Protein AF-A0A4S2DAG0-F1 (afdb_monomer_lite)

pLDDT: mean 72.45, std 17.81, range [24.42, 96.12]

Foldseek 3Di:
DVVVVVVVVVVVVPPPDDDDDDDDDDDDDCCLQVVLQEAEDLDPDDDADWDWQFKDKDKDFWDDDPNDTDADDVVVSSVVVSVVCVVSVFRYWYNWDWDDDPGMIIIITTTIHGDDPPPDDDDDDDDDDDDDDDDDDDDPDQPWDDFPNKIKTFPDDDPAETEIETQDDDDPVSVVVVCVVVVDDRHKYFYHYPPPPDPHGQWIDGDQWIAGPPVRDIDGDDD

Sequence (223 aa):
MKKLVYALLIFILSSCTTLTPVSYVKTLDYRPLIENGLFVTESNSVSFEYTSIGSLFAQETDGWINGQFVTPRIKNMYNNILLEAQRLGANGLINMSVKRLDHSIVIQGMFIKRVKYGDVKIIEEQSVPIANDSLTGIKDDIRVGKINGTEYSVFRETEYEICLSTSRKLTVSEMKGIKKELVVSKKVLQFYILGIDNDNPYASLYETQLIEHGKGKITEFNE

Secondary structure (DSSP, 8-state):
-HHHHHHHHHHHTT----PPP---------HHHHTTT-EE-S-S--SS-EEEEEEEEEEEE-EEETTEEE---HHHHHHHHHHHHHHTT--EEEEEEEEEETTEEEEEEEEEEE--TT---------------S--------EEEEETTEEEEEEEE-SSEEEEEESSPPPHHHHHHHHHHTT-SSPEEEEEETT---SS-SEEEETTEEEETTTTEEEE---

Organism: NCBI:txid1796613

Radius of gyration: 30.59 Å; chains: 1; bounding box: 99×55×73 Å

Structure (mmCIF, N/CA/C/O backbone):
data_AF-A0A4S2DAG0-F1
#
_entry.id   AF-A0A4S2DAG0-F1
#
loop_
_atom_site.group_PDB
_atom_site.id
_atom_site.type_symbol
_atom_site.label_atom_id
_atom_site.label_alt_id
_atom_site.label_comp_id
_atom_site.label_asym_id
_atom_site.label_entity_id
_atom_site.label_seq_id
_atom_site.pdbx_PDB_ins_code
_atom_site.Cartn_x
_atom_site.Cartn_y
_atom_site.Cartn_z
_atom_site.occupancy
_atom_site.B_iso_or_equiv
_atom_site.auth_seq_id
_atom_site.auth_comp_id
_atom_site.auth_asym_id
_atom_site.auth_atom_id
_atom_site.pdbx_PDB_model_num
ATOM 1 N N . MET A 1 1 ? 62.523 9.676 -35.324 1.00 56.91 1 MET A N 1
ATOM 2 C CA . MET A 1 1 ? 61.079 9.391 -35.506 1.00 56.91 1 MET A CA 1
ATOM 3 C C . MET A 1 1 ? 60.472 8.543 -34.384 1.00 56.91 1 MET A C 1
ATOM 5 O O . MET A 1 1 ? 59.421 8.916 -33.896 1.00 56.91 1 MET A O 1
ATOM 9 N N . LYS A 1 2 ? 61.129 7.476 -33.890 1.00 60.53 2 LYS A N 1
ATOM 10 C CA . LYS A 1 2 ? 60.588 6.618 -32.806 1.00 60.53 2 LYS A CA 1
ATOM 11 C C . LYS A 1 2 ? 60.226 7.375 -31.509 1.00 60.53 2 LYS A C 1
ATOM 13 O O . LYS A 1 2 ? 59.176 7.133 -30.939 1.00 60.53 2 LYS A O 1
ATOM 18 N N . LYS A 1 3 ? 61.042 8.353 -31.089 1.00 66.50 3 LYS A N 1
ATOM 19 C CA . LYS A 1 3 ? 60.787 9.185 -29.889 1.00 66.50 3 LYS A CA 1
ATOM 20 C C . LYS A 1 3 ? 59.546 10.092 -30.007 1.00 66.50 3 LYS A C 1
ATOM 22 O O . LYS A 1 3 ? 58.896 10.354 -29.006 1.00 66.50 3 LYS A O 1
ATOM 27 N N . LEU A 1 4 ? 59.203 10.518 -31.225 1.00 75.50 4 LEU A N 1
ATOM 28 C CA . LEU A 1 4 ? 58.009 11.327 -31.509 1.00 75.50 4 LEU A CA 1
ATOM 29 C C . LEU A 1 4 ? 56.729 10.480 -31.450 1.00 75.50 4 LEU A C 1
ATOM 31 O O . LEU A 1 4 ? 55.711 10.946 -30.955 1.00 75.50 4 LEU A O 1
ATOM 35 N N . VAL A 1 5 ? 56.811 9.212 -31.869 1.00 78.00 5 VAL A N 1
ATOM 36 C CA . VAL A 1 5 ? 55.706 8.247 -31.748 1.00 78.00 5 VAL A CA 1
ATOM 37 C C . VAL A 1 5 ? 55.393 7.951 -30.278 1.00 78.00 5 VAL A C 1
ATOM 39 O O . VAL A 1 5 ? 54.227 7.945 -29.902 1.00 78.00 5 VAL A O 1
ATOM 42 N N . TYR A 1 6 ? 56.412 7.786 -29.425 1.00 79.12 6 TYR A N 1
ATOM 43 C CA . TYR A 1 6 ? 56.197 7.583 -27.985 1.00 79.12 6 TYR A CA 1
ATOM 44 C C . TYR A 1 6 ? 55.589 8.811 -27.291 1.00 79.12 6 TYR A C 1
ATOM 46 O O . TYR A 1 6 ? 54.714 8.655 -26.446 1.00 79.12 6 TYR A O 1
ATOM 54 N N . ALA A 1 7 ? 55.996 10.025 -27.676 1.00 81.19 7 ALA A N 1
ATOM 55 C CA . ALA A 1 7 ? 55.411 11.256 -27.142 1.00 81.19 7 ALA A CA 1
ATOM 56 C C . ALA A 1 7 ? 53.935 11.425 -27.548 1.00 81.19 7 ALA A C 1
ATOM 58 O O . ALA A 1 7 ? 53.110 11.814 -26.724 1.00 81.19 7 ALA A O 1
ATOM 59 N N . LEU A 1 8 ? 53.591 11.070 -28.791 1.00 78.88 8 LEU A N 1
ATOM 60 C CA . LEU A 1 8 ? 52.211 11.079 -29.274 1.00 78.88 8 LEU A CA 1
ATOM 61 C C . LEU A 1 8 ? 51.348 10.035 -28.545 1.00 78.88 8 LEU A C 1
ATOM 63 O O . LEU A 1 8 ? 50.220 10.335 -28.180 1.00 78.88 8 LEU A O 1
ATOM 67 N N . LEU A 1 9 ? 51.888 8.843 -28.264 1.00 76.31 9 LEU A N 1
ATOM 68 C CA . LEU A 1 9 ? 51.170 7.777 -27.553 1.00 76.31 9 LEU A CA 1
ATOM 69 C C . LEU A 1 9 ? 50.792 8.175 -26.113 1.00 76.31 9 LEU A C 1
ATOM 71 O O . LEU A 1 9 ? 49.706 7.844 -25.645 1.00 76.31 9 LEU A O 1
ATOM 75 N N . ILE A 1 10 ? 51.666 8.918 -25.425 1.00 77.88 10 ILE A N 1
ATOM 76 C CA . ILE A 1 10 ? 51.428 9.413 -24.058 1.00 77.88 10 ILE A CA 1
ATOM 77 C C . ILE A 1 10 ? 50.351 10.510 -24.045 1.00 77.88 10 ILE A C 1
ATOM 79 O O . ILE A 1 10 ? 49.562 10.581 -23.107 1.00 77.88 10 ILE A O 1
ATOM 83 N N . PHE A 1 11 ? 50.267 11.324 -25.101 1.00 70.62 11 PHE A N 1
ATOM 84 C CA . PHE A 1 11 ? 49.268 12.393 -25.223 1.00 70.62 11 PHE A CA 1
ATOM 85 C C . PHE A 1 11 ? 47.840 11.884 -25.474 1.00 70.62 11 PHE A C 1
ATOM 87 O O . PHE A 1 11 ? 46.882 12.583 -25.166 1.00 70.62 11 PHE A O 1
ATOM 94 N N . ILE A 1 12 ? 47.679 10.675 -26.023 1.00 71.94 12 ILE A N 1
ATOM 95 C CA . ILE A 1 12 ? 46.354 10.076 -26.267 1.00 71.94 12 ILE A CA 1
ATOM 96 C C . ILE A 1 12 ? 45.806 9.420 -24.982 1.00 71.94 12 ILE A C 1
ATOM 98 O O . ILE A 1 12 ? 44.599 9.269 -24.827 1.00 71.94 12 ILE A O 1
ATOM 102 N N . LEU A 1 13 ? 46.677 9.081 -24.023 1.00 70.88 13 LEU A N 1
ATOM 103 C CA . LEU A 1 13 ? 46.302 8.459 -22.745 1.00 70.88 13 LEU A CA 1
ATOM 104 C C . LEU A 1 13 ? 45.864 9.470 -21.667 1.00 70.88 13 LEU A C 1
ATOM 106 O O . LEU A 1 13 ? 45.411 9.059 -20.601 1.00 70.88 13 LEU A O 1
ATOM 110 N N . SER A 1 14 ? 45.987 10.778 -21.911 1.00 69.50 14 SER A N 1
ATOM 111 C CA . SER A 1 14 ? 45.700 11.831 -20.925 1.00 69.50 14 SER A CA 1
ATOM 112 C C . SER A 1 14 ? 44.292 12.438 -21.014 1.00 69.50 14 SER A C 1
ATOM 114 O O . SER A 1 14 ? 44.016 13.413 -20.311 1.00 69.50 14 SER A O 1
ATOM 116 N N . SER A 1 15 ? 43.362 11.874 -21.799 1.00 62.22 15 SER A N 1
ATOM 117 C CA . SER A 1 15 ? 41.965 12.341 -21.795 1.00 62.22 15 SER A CA 1
ATOM 118 C C . SER A 1 15 ? 41.205 11.811 -20.571 1.00 62.22 15 SER A C 1
ATOM 120 O O . SER A 1 15 ? 40.388 10.895 -20.657 1.00 62.22 15 SER A O 1
ATOM 122 N N . CYS A 1 16 ? 41.480 12.384 -19.403 1.00 72.75 16 CYS A N 1
ATOM 123 C CA . CYS A 1 16 ? 40.670 12.161 -18.214 1.00 72.75 16 CYS A CA 1
ATOM 124 C C . CYS A 1 16 ? 39.456 13.096 -18.288 1.00 72.75 16 CYS A C 1
ATOM 126 O O . CYS A 1 16 ? 39.561 14.288 -18.002 1.00 72.75 16 CYS A O 1
ATOM 128 N N . THR A 1 17 ? 38.306 12.591 -18.737 1.00 74.19 17 THR A N 1
ATOM 129 C CA . THR A 1 17 ? 37.047 13.338 -18.644 1.00 74.19 17 THR A CA 1
ATOM 130 C C . THR A 1 17 ? 36.647 13.420 -17.176 1.00 74.19 17 THR A C 1
ATOM 132 O O . THR A 1 17 ? 36.367 12.397 -16.551 1.00 74.19 17 THR A O 1
ATOM 135 N N . THR A 1 18 ? 36.617 14.622 -16.608 1.00 73.88 18 THR A N 1
ATOM 136 C CA . THR A 1 18 ? 36.095 14.836 -15.260 1.00 73.88 18 THR A CA 1
ATOM 137 C C . THR A 1 18 ? 34.574 14.702 -15.281 1.00 73.88 18 THR A C 1
ATOM 139 O O . THR A 1 18 ? 33.871 15.493 -15.907 1.00 73.88 18 THR A O 1
ATOM 142 N N . LEU A 1 19 ? 34.054 13.673 -14.609 1.00 77.75 19 LEU A N 1
ATOM 143 C CA . LEU A 1 19 ? 32.620 13.529 -14.365 1.00 77.75 19 LEU A CA 1
ATOM 144 C C . LEU A 1 19 ? 32.159 14.689 -13.481 1.00 77.75 19 LEU A C 1
ATOM 146 O O . LEU A 1 19 ? 32.633 14.850 -12.356 1.00 77.75 19 LEU A O 1
ATOM 150 N N . THR A 1 20 ? 31.242 15.508 -13.987 1.00 80.88 20 THR A N 1
ATOM 151 C CA . THR A 1 20 ? 30.586 16.535 -13.181 1.00 80.88 20 THR A CA 1
ATOM 152 C C . THR A 1 20 ? 29.459 15.895 -12.366 1.00 80.88 20 THR A C 1
ATOM 154 O O . THR A 1 20 ? 28.727 15.051 -12.889 1.00 80.88 20 THR A O 1
ATOM 157 N N . PRO A 1 21 ? 29.301 16.246 -11.077 1.00 80.12 21 PRO A N 1
ATOM 158 C CA . PRO A 1 21 ? 28.210 15.715 -10.273 1.00 80.12 21 PRO A CA 1
ATOM 159 C C . PRO A 1 21 ? 26.870 16.210 -10.829 1.00 80.12 21 PRO A C 1
ATOM 161 O O . PRO A 1 21 ? 26.626 17.413 -10.923 1.00 80.12 21 PRO A O 1
ATOM 164 N N . VAL A 1 22 ? 25.997 15.272 -11.194 1.00 78.69 22 VAL A N 1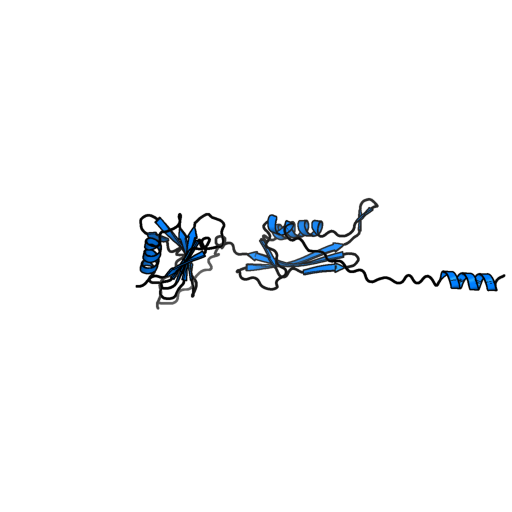
ATOM 165 C CA . VAL A 1 22 ? 24.632 15.547 -11.657 1.00 78.69 22 VAL A CA 1
ATOM 166 C C . VAL A 1 22 ? 23.659 15.197 -10.535 1.00 78.69 22 VAL A C 1
ATOM 168 O O . VAL A 1 22 ? 23.709 14.096 -9.991 1.00 78.69 22 VAL A O 1
ATOM 171 N N . SER A 1 23 ? 22.759 16.124 -10.206 1.00 78.50 23 SER A N 1
ATOM 172 C CA . SER A 1 23 ? 21.654 15.897 -9.270 1.00 78.50 23 SER A CA 1
ATOM 173 C C . SER A 1 23 ? 20.335 15.813 -10.033 1.00 78.50 23 SER A C 1
ATOM 175 O O . SER A 1 23 ? 20.098 16.589 -10.960 1.00 78.50 23 SER A O 1
ATOM 177 N N . TYR A 1 24 ? 19.473 14.875 -9.651 1.00 75.94 24 TYR A N 1
ATOM 178 C CA . TYR A 1 24 ? 18.119 14.764 -10.181 1.00 75.94 24 TYR A CA 1
ATOM 179 C C . TYR A 1 24 ? 17.142 14.402 -9.064 1.00 75.94 24 TYR A C 1
ATOM 181 O O . TYR A 1 24 ? 17.480 13.675 -8.133 1.00 75.94 24 TYR A O 1
ATOM 189 N N . VAL A 1 25 ? 15.907 14.881 -9.193 1.00 65.75 25 VAL A N 1
ATOM 190 C CA . VAL A 1 25 ? 14.796 14.546 -8.297 1.00 65.75 25 VAL A CA 1
ATOM 191 C C . VAL A 1 25 ? 13.763 13.767 -9.097 1.00 65.75 25 VAL A C 1
ATOM 193 O O . VAL A 1 25 ? 13.401 14.159 -10.207 1.00 65.75 25 VAL A O 1
ATOM 196 N N . LYS A 1 26 ? 13.302 12.644 -8.549 1.00 70.56 26 LYS A N 1
ATOM 197 C CA . LYS A 1 26 ? 12.205 11.849 -9.104 1.00 70.56 26 LYS A CA 1
ATOM 198 C C . LYS A 1 26 ? 11.279 11.428 -7.976 1.00 70.56 26 LYS A C 1
ATOM 200 O O . LYS A 1 26 ? 11.746 11.033 -6.914 1.00 70.56 26 LYS A O 1
ATOM 205 N N . THR A 1 27 ? 9.983 11.482 -8.242 1.00 76.69 27 THR A N 1
ATOM 206 C CA . THR A 1 27 ? 8.948 10.962 -7.347 1.00 76.69 27 THR A CA 1
ATOM 207 C C . THR A 1 27 ? 8.549 9.568 -7.804 1.00 76.69 27 THR A C 1
ATOM 209 O O . THR A 1 27 ? 8.497 9.295 -9.006 1.00 76.69 27 THR A O 1
ATOM 212 N N . LEU A 1 28 ? 8.270 8.690 -6.847 1.00 78.69 28 LEU A N 1
ATOM 213 C CA . LEU A 1 28 ? 7.731 7.368 -7.115 1.00 78.69 28 LEU A CA 1
ATOM 214 C C . LEU A 1 28 ? 6.200 7.413 -7.041 1.00 78.69 28 LEU A C 1
ATOM 216 O O . LEU A 1 28 ? 5.638 7.889 -6.060 1.00 78.69 28 LEU A O 1
ATOM 220 N N . ASP A 1 29 ? 5.535 6.968 -8.105 1.00 82.25 29 ASP A N 1
ATOM 221 C CA . ASP A 1 29 ? 4.078 7.040 -8.234 1.00 82.25 29 ASP A CA 1
ATOM 222 C C . ASP A 1 29 ? 3.430 5.697 -7.883 1.00 82.25 29 ASP A C 1
ATOM 224 O O . ASP A 1 29 ? 3.561 4.730 -8.630 1.00 82.25 29 ASP A O 1
ATOM 228 N N . TYR A 1 30 ? 2.710 5.648 -6.761 1.00 83.25 30 TYR A N 1
ATOM 229 C CA . TYR A 1 30 ? 2.042 4.436 -6.271 1.00 83.25 30 TYR A CA 1
ATOM 230 C C . TYR A 1 30 ? 0.630 4.228 -6.803 1.00 83.25 30 TYR A C 1
ATOM 232 O O . TYR A 1 30 ? 0.056 3.160 -6.579 1.00 83.25 30 TYR A O 1
ATOM 240 N N . ARG A 1 31 ? 0.068 5.198 -7.534 1.00 83.62 31 ARG A N 1
ATOM 241 C CA . ARG A 1 31 ? -1.295 5.096 -8.075 1.00 83.62 31 ARG A CA 1
ATOM 242 C C . ARG A 1 31 ? -1.549 3.806 -8.856 1.00 83.62 31 ARG A C 1
ATOM 244 O O . ARG A 1 31 ? -2.574 3.193 -8.583 1.00 83.62 31 ARG A O 1
ATOM 251 N N . PRO A 1 32 ? -0.631 3.295 -9.707 1.00 82.81 32 PRO A N 1
ATOM 252 C CA . PRO A 1 32 ? -0.874 2.047 -10.430 1.00 82.81 32 PRO A CA 1
ATOM 253 C C . PRO A 1 32 ? -1.133 0.842 -9.520 1.00 82.81 32 PRO A C 1
ATOM 255 O O . PRO A 1 32 ? -1.829 -0.081 -9.923 1.00 82.81 32 PRO A O 1
ATOM 258 N N . LEU A 1 33 ? -0.587 0.833 -8.302 1.00 81.12 33 LEU A N 1
ATOM 259 C CA . LEU A 1 33 ? -0.847 -0.221 -7.324 1.00 81.12 33 LEU A CA 1
ATOM 260 C C . LEU A 1 33 ? -2.154 0.045 -6.558 1.00 81.12 33 LEU A C 1
ATOM 262 O O . LEU A 1 33 ? -2.988 -0.849 -6.422 1.00 81.12 33 LEU A O 1
ATOM 266 N N . ILE A 1 34 ? -2.349 1.289 -6.111 1.00 79.75 34 ILE A N 1
ATOM 267 C CA . ILE A 1 34 ? -3.492 1.710 -5.286 1.00 79.75 34 ILE A CA 1
ATOM 268 C C . ILE A 1 34 ? -4.813 1.628 -6.051 1.00 79.75 34 ILE A C 1
ATOM 270 O O . ILE A 1 34 ? -5.789 1.089 -5.532 1.00 79.75 34 ILE A O 1
ATOM 274 N N . GLU A 1 35 ? -4.842 2.098 -7.297 1.00 80.50 35 GLU A N 1
ATOM 275 C CA . GLU A 1 35 ? -6.022 2.048 -8.170 1.00 80.50 35 GLU A CA 1
ATOM 276 C C . GLU A 1 35 ? -6.437 0.603 -8.495 1.00 80.50 35 GLU A C 1
ATOM 278 O O . GLU A 1 35 ? -7.600 0.349 -8.793 1.00 80.50 35 GLU A O 1
ATOM 283 N N . ASN A 1 36 ? -5.518 -0.362 -8.355 1.00 78.12 36 ASN A N 1
ATOM 284 C CA . ASN A 1 36 ? -5.790 -1.798 -8.472 1.00 78.12 36 ASN A CA 1
ATOM 285 C C . ASN A 1 36 ? -6.124 -2.465 -7.119 1.00 78.12 36 ASN A C 1
ATOM 287 O O . ASN A 1 36 ? -6.087 -3.688 -6.993 1.00 78.12 36 ASN A O 1
ATOM 291 N N . GLY A 1 37 ? -6.463 -1.678 -6.094 1.00 77.19 37 GLY A N 1
ATOM 292 C CA . GLY A 1 37 ? -6.950 -2.167 -4.801 1.00 77.19 37 GLY A CA 1
ATOM 293 C C . GLY A 1 37 ? -5.862 -2.593 -3.809 1.00 77.19 37 GLY A C 1
ATOM 294 O O . GLY A 1 37 ? -6.190 -3.087 -2.723 1.00 77.19 37 GLY A O 1
ATOM 295 N N . LEU A 1 38 ? -4.582 -2.389 -4.136 1.00 83.88 38 LEU A N 1
ATOM 296 C CA . LEU A 1 38 ? -3.463 -2.681 -3.243 1.00 83.88 38 LEU A CA 1
ATOM 297 C C . LEU A 1 38 ? -3.123 -1.443 -2.409 1.00 83.88 38 LEU A C 1
ATOM 299 O O . LEU A 1 38 ? -2.670 -0.433 -2.934 1.00 83.88 38 LEU A O 1
ATOM 303 N N . PHE A 1 39 ? -3.291 -1.511 -1.092 1.00 91.69 39 PHE A N 1
ATOM 304 C CA . PHE A 1 39 ? -2.745 -0.466 -0.224 1.00 91.69 39 PHE A CA 1
ATOM 305 C C . PHE A 1 39 ? -1.223 -0.514 -0.224 1.00 91.69 39 PHE A C 1
ATOM 307 O O . PHE A 1 39 ? -0.657 -1.596 -0.129 1.00 91.69 39 PHE A O 1
ATOM 314 N N . VAL A 1 40 ? -0.561 0.637 -0.298 1.00 92.50 40 VAL A N 1
ATOM 315 C CA . VAL A 1 40 ? 0.902 0.704 -0.368 1.00 92.50 40 VAL A CA 1
ATOM 316 C C . VAL A 1 40 ? 1.425 1.752 0.601 1.00 92.50 40 VAL A C 1
ATOM 318 O O . VAL A 1 40 ? 0.907 2.866 0.645 1.00 92.50 40 VAL A O 1
ATOM 321 N N . THR A 1 41 ? 2.470 1.408 1.352 1.00 90.94 41 THR A N 1
ATOM 322 C CA . THR A 1 41 ? 3.235 2.374 2.147 1.00 90.94 41 THR A CA 1
ATOM 323 C C . THR A 1 41 ? 4.700 1.964 2.288 1.00 90.94 41 THR A C 1
ATOM 325 O O . THR A 1 41 ? 5.030 0.780 2.381 1.00 90.94 41 THR A O 1
ATOM 328 N N . GLU A 1 42 ? 5.581 2.961 2.342 1.00 91.31 42 GLU A N 1
ATOM 329 C CA . GLU A 1 42 ? 6.994 2.800 2.714 1.00 91.31 42 GLU A CA 1
ATOM 330 C C . GLU A 1 42 ? 7.182 2.717 4.237 1.00 91.31 42 GLU A C 1
ATOM 332 O O . GLU A 1 42 ? 8.246 2.341 4.721 1.00 91.31 42 GLU A O 1
ATOM 337 N N . SER A 1 43 ? 6.155 3.063 5.018 1.00 90.19 43 SER A N 1
ATOM 338 C CA . SER A 1 43 ? 6.227 3.044 6.476 1.00 90.19 43 SER A CA 1
ATOM 339 C C . SER A 1 43 ? 6.386 1.625 7.023 1.00 90.19 43 SER A C 1
ATOM 341 O O . SER A 1 43 ? 5.730 0.681 6.575 1.00 90.19 43 SER A O 1
ATOM 343 N N . ASN A 1 44 ? 7.209 1.502 8.065 1.00 84.25 44 ASN A N 1
ATOM 344 C CA . ASN A 1 44 ? 7.407 0.254 8.809 1.00 84.25 44 ASN A CA 1
ATOM 345 C C . ASN A 1 44 ? 6.195 -0.139 9.666 1.00 84.25 44 ASN A C 1
ATOM 347 O O . ASN A 1 44 ? 6.107 -1.280 10.111 1.00 84.25 44 ASN A O 1
ATOM 351 N N . SER A 1 45 ? 5.284 0.799 9.922 1.00 83.19 45 SER A N 1
ATOM 352 C CA . SER A 1 45 ? 4.085 0.593 10.725 1.00 83.19 45 SER A CA 1
ATOM 353 C C . SER A 1 45 ? 2.853 1.171 10.036 1.00 83.19 45 SER A C 1
ATOM 355 O O . SER A 1 45 ? 2.930 2.120 9.252 1.00 83.19 45 SER A O 1
ATOM 357 N N . VAL A 1 46 ? 1.709 0.568 10.339 1.00 83.38 46 VAL A N 1
ATOM 358 C CA . VAL A 1 46 ? 0.375 0.982 9.900 1.00 83.38 46 VAL A CA 1
ATOM 359 C C . VAL A 1 46 ? -0.576 0.896 11.089 1.00 83.38 46 VAL A C 1
ATOM 361 O O . VAL A 1 46 ? -0.337 0.125 12.013 1.00 83.38 46 VAL A O 1
ATOM 364 N N . SER A 1 47 ? -1.632 1.706 11.083 1.00 83.44 47 SER A N 1
ATOM 365 C CA . SER A 1 47 ? -2.559 1.852 12.215 1.00 83.44 47 SER A CA 1
ATOM 366 C C . SER A 1 47 ? -3.733 0.867 12.215 1.00 83.44 47 SER A C 1
ATOM 368 O O . SER A 1 47 ? -4.573 0.932 13.106 1.00 83.44 47 SER A O 1
ATOM 370 N N . PHE A 1 48 ? -3.828 -0.015 11.219 1.00 81.38 48 PHE A N 1
ATOM 371 C CA . PHE A 1 48 ? -4.909 -0.993 11.087 1.00 81.38 48 PHE A CA 1
ATOM 372 C C . PHE A 1 48 ? -4.408 -2.420 11.315 1.00 81.38 48 PHE A C 1
ATOM 374 O O . PHE A 1 48 ? -3.241 -2.722 11.065 1.00 81.38 48 PHE A O 1
ATOM 381 N N . GLU A 1 49 ? -5.321 -3.304 11.714 1.00 81.69 49 GLU A N 1
ATOM 382 C CA . GLU A 1 49 ? -5.058 -4.737 11.855 1.00 81.69 49 GLU A CA 1
ATOM 383 C C . GLU A 1 49 ? -4.807 -5.409 10.500 1.00 81.69 49 GLU A C 1
ATOM 385 O O . GLU A 1 49 ? -5.466 -5.128 9.488 1.00 81.69 49 GLU A O 1
ATOM 390 N N . TYR A 1 50 ? -3.854 -6.338 10.479 1.00 87.75 50 TYR A N 1
ATOM 391 C CA . TYR A 1 50 ? -3.522 -7.108 9.291 1.00 87.75 50 TYR A CA 1
ATOM 392 C C . TYR A 1 50 ? -2.927 -8.470 9.642 1.00 87.75 50 TYR A C 1
ATOM 394 O O . TYR A 1 50 ? -2.267 -8.649 10.661 1.00 87.75 50 TYR A O 1
ATOM 402 N N . THR A 1 51 ? -3.095 -9.426 8.734 1.00 88.56 51 THR A N 1
ATOM 403 C CA . THR A 1 51 ? -2.343 -10.682 8.742 1.00 88.56 51 THR A CA 1
ATOM 404 C C . THR A 1 51 ? -1.163 -10.556 7.787 1.00 88.56 51 THR A C 1
ATOM 406 O O . THR A 1 51 ? -1.334 -10.154 6.630 1.00 88.56 51 THR A O 1
ATOM 409 N N . SER A 1 52 ? 0.042 -10.883 8.250 1.00 91.44 52 SER A N 1
ATOM 410 C CA . SER A 1 52 ? 1.213 -10.987 7.380 1.00 91.44 52 SER A CA 1
ATOM 411 C C . SER A 1 52 ? 1.060 -12.191 6.451 1.00 91.44 52 SER A C 1
ATOM 413 O O . SER A 1 52 ? 0.730 -13.292 6.881 1.00 91.44 52 SER A O 1
ATOM 415 N N . ILE A 1 53 ? 1.272 -11.975 5.154 1.00 91.81 53 ILE A N 1
ATOM 416 C CA . ILE A 1 53 ? 1.207 -13.043 4.148 1.00 91.81 53 ILE A CA 1
ATOM 417 C C . ILE A 1 53 ? 2.616 -13.522 3.812 1.00 91.81 53 ILE A C 1
ATOM 419 O O . ILE A 1 53 ? 2.875 -14.720 3.753 1.00 91.81 53 ILE A O 1
ATOM 423 N N . GLY A 1 54 ? 3.535 -12.587 3.579 1.00 87.00 54 GLY A N 1
ATOM 424 C CA . GLY A 1 54 ? 4.908 -12.920 3.226 1.00 87.00 54 GLY A CA 1
ATOM 425 C C . GLY A 1 54 ? 5.707 -11.711 2.768 1.00 87.00 54 GLY A C 1
ATOM 426 O O . GLY A 1 54 ? 5.158 -10.652 2.464 1.00 87.00 54 GLY A O 1
ATOM 427 N N . SER A 1 55 ? 7.025 -11.870 2.720 1.00 92.94 55 SER A N 1
ATOM 428 C CA . SER A 1 55 ? 7.924 -10.839 2.211 1.00 92.94 55 SER A CA 1
ATOM 429 C C . SER A 1 55 ? 7.884 -10.787 0.685 1.00 92.94 55 SER A C 1
ATOM 431 O O . SER A 1 55 ? 8.003 -11.809 0.012 1.00 92.94 55 SER A O 1
ATOM 433 N N . LEU A 1 56 ? 7.760 -9.580 0.141 1.00 94.25 56 LEU A N 1
ATOM 434 C CA . LEU A 1 56 ? 7.950 -9.305 -1.274 1.00 94.25 56 LEU A CA 1
ATOM 435 C C . LEU A 1 56 ? 9.443 -9.110 -1.552 1.00 94.25 56 LEU A C 1
ATOM 437 O O . LEU A 1 56 ? 10.100 -8.275 -0.928 1.00 94.25 56 LEU A O 1
ATOM 441 N N . PHE A 1 57 ? 9.938 -9.818 -2.561 1.00 91.31 57 PHE A N 1
ATOM 442 C CA . PHE A 1 57 ? 11.189 -9.512 -3.238 1.00 91.31 57 PHE A CA 1
ATOM 443 C C . PHE A 1 57 ? 10.928 -9.502 -4.743 1.00 91.31 57 PHE A C 1
ATOM 445 O O . PHE A 1 57 ? 10.682 -10.546 -5.342 1.00 91.31 57 PHE A O 1
ATOM 452 N N . ALA A 1 58 ? 10.958 -8.321 -5.352 1.00 89.00 58 ALA A N 1
ATOM 453 C CA . ALA A 1 58 ? 10.841 -8.155 -6.792 1.00 89.00 58 ALA A CA 1
ATOM 454 C C . ALA A 1 58 ? 12.120 -7.527 -7.334 1.00 89.00 58 ALA A C 1
ATOM 456 O O . ALA A 1 58 ? 12.618 -6.539 -6.793 1.00 89.00 58 ALA A O 1
ATOM 457 N N . GLN A 1 59 ? 12.625 -8.079 -8.430 1.00 90.81 59 GLN A N 1
ATOM 458 C CA . GLN A 1 59 ? 13.787 -7.560 -9.131 1.00 90.81 59 GLN A CA 1
ATOM 459 C C . GLN A 1 59 ? 13.501 -7.525 -10.627 1.00 90.81 59 GLN A C 1
ATOM 461 O O . GLN A 1 59 ? 12.998 -8.492 -11.195 1.00 90.81 59 GLN A O 1
ATOM 466 N N . GLU A 1 60 ? 13.847 -6.413 -11.261 1.00 81.94 60 GLU A N 1
ATOM 467 C CA . GLU A 1 60 ? 13.895 -6.296 -12.713 1.00 81.94 60 GLU A CA 1
ATOM 468 C C . GLU A 1 60 ? 15.302 -5.892 -13.124 1.00 81.94 60 GLU A C 1
ATOM 470 O O . GLU A 1 60 ? 15.849 -4.916 -12.606 1.00 81.94 60 GLU A O 1
ATOM 475 N N . THR A 1 61 ? 15.889 -6.657 -14.036 1.00 86.44 61 THR A N 1
ATOM 476 C CA . THR A 1 61 ? 17.209 -6.399 -14.608 1.00 86.44 61 THR A CA 1
ATOM 477 C C . THR A 1 61 ? 17.064 -5.884 -16.033 1.00 86.44 61 THR A C 1
ATOM 479 O O . THR A 1 61 ? 16.028 -6.081 -16.673 1.00 86.44 61 THR A O 1
ATOM 482 N N . ASP A 1 62 ? 18.096 -5.222 -16.541 1.00 85.56 62 ASP A N 1
ATOM 483 C CA . ASP A 1 62 ? 18.202 -4.994 -17.979 1.00 85.56 62 ASP A CA 1
ATOM 484 C C . ASP A 1 62 ? 18.485 -6.297 -18.748 1.00 85.56 62 ASP A C 1
ATOM 486 O O . ASP A 1 62 ? 18.743 -7.363 -18.180 1.00 85.56 62 ASP A O 1
ATOM 490 N N . GLY A 1 63 ? 18.360 -6.224 -20.071 1.00 86.62 63 GLY A N 1
ATOM 491 C CA . GLY A 1 63 ? 18.616 -7.353 -20.953 1.00 86.62 63 GLY A CA 1
ATOM 492 C C . GLY A 1 63 ? 18.370 -7.028 -22.420 1.00 86.62 63 GLY A C 1
ATOM 493 O O . GLY A 1 63 ? 17.967 -5.922 -22.778 1.00 86.62 63 GLY A O 1
ATOM 494 N N . TRP A 1 64 ? 18.612 -8.010 -23.286 1.00 82.75 64 TRP A N 1
ATOM 495 C CA . TRP A 1 64 ? 18.386 -7.890 -24.725 1.00 82.75 64 TRP A CA 1
ATOM 496 C C . TRP A 1 64 ? 17.112 -8.627 -25.132 1.00 82.75 64 TRP A C 1
ATOM 498 O O . TRP A 1 64 ? 16.972 -9.819 -24.871 1.00 82.75 64 TRP A O 1
ATOM 508 N N . ILE A 1 65 ? 16.202 -7.931 -25.812 1.00 83.56 65 ILE A N 1
ATOM 509 C CA . ILE A 1 65 ? 14.971 -8.500 -26.370 1.00 83.56 65 ILE A CA 1
ATOM 510 C C . ILE A 1 65 ? 14.938 -8.159 -27.859 1.00 83.56 65 ILE A C 1
ATOM 512 O O . ILE A 1 65 ? 14.976 -6.988 -28.228 1.00 83.56 65 ILE A O 1
ATOM 516 N N . ASN A 1 66 ? 14.896 -9.177 -28.725 1.00 89.25 66 ASN A N 1
ATOM 517 C CA . ASN A 1 66 ? 14.861 -9.020 -30.189 1.00 89.25 66 ASN A CA 1
ATOM 518 C C . ASN A 1 66 ? 15.957 -8.086 -30.743 1.00 89.25 66 ASN A C 1
ATOM 520 O O . ASN A 1 66 ? 15.708 -7.264 -31.622 1.00 89.25 66 ASN A O 1
ATOM 524 N N . GLY A 1 67 ? 17.173 -8.186 -30.197 1.00 88.88 67 GLY A N 1
ATOM 525 C CA . GLY A 1 67 ? 18.312 -7.363 -30.616 1.00 88.88 67 GLY A CA 1
ATOM 526 C C . GLY A 1 67 ? 18.293 -5.919 -30.102 1.00 88.88 67 GLY A C 1
ATOM 527 O O . GLY A 1 67 ? 19.164 -5.142 -30.479 1.00 88.88 67 GLY A O 1
ATOM 528 N N . GLN A 1 68 ? 17.349 -5.549 -29.231 1.00 83.69 68 GLN A N 1
ATOM 529 C CA . GLN A 1 68 ? 17.311 -4.242 -28.573 1.00 83.69 68 GLN A CA 1
ATOM 530 C C . GLN A 1 68 ? 17.619 -4.367 -27.083 1.00 83.69 68 GLN A C 1
ATOM 532 O O . GLN A 1 68 ? 17.083 -5.243 -26.402 1.00 83.69 68 GLN A O 1
ATOM 537 N N . PHE A 1 69 ? 18.467 -3.471 -26.574 1.00 78.88 69 PHE A N 1
ATOM 538 C CA . PHE A 1 69 ? 18.738 -3.374 -25.145 1.00 78.88 69 PHE A CA 1
ATOM 539 C C . PHE A 1 69 ? 17.567 -2.690 -24.436 1.00 78.88 69 PHE A C 1
ATOM 541 O O . PHE A 1 69 ? 17.177 -1.569 -24.777 1.00 78.88 69 PHE A O 1
ATOM 548 N N . VAL A 1 70 ? 17.004 -3.369 -23.443 1.00 80.25 70 VAL A N 1
ATOM 549 C CA . VAL A 1 70 ? 15.868 -2.913 -22.648 1.00 80.25 70 VAL A CA 1
ATOM 550 C C . VAL A 1 70 ? 16.340 -2.691 -21.221 1.00 80.25 70 VAL A C 1
ATOM 552 O O . VAL A 1 70 ? 16.894 -3.584 -20.589 1.00 80.25 70 VAL A O 1
ATOM 555 N N . THR A 1 71 ? 16.109 -1.483 -20.713 1.00 78.44 71 THR A N 1
ATOM 556 C CA . THR A 1 71 ? 16.418 -1.105 -19.331 1.00 78.44 71 THR A CA 1
ATOM 557 C C . THR A 1 71 ? 15.252 -1.422 -18.393 1.00 78.44 71 THR A C 1
ATOM 559 O O . THR A 1 71 ? 14.099 -1.404 -18.838 1.00 78.44 71 THR A O 1
ATOM 562 N N . PRO A 1 72 ? 15.511 -1.656 -17.092 1.00 78.38 72 PRO A N 1
ATOM 563 C CA . PRO A 1 72 ? 14.472 -2.006 -16.131 1.00 78.38 72 PRO A CA 1
ATOM 564 C C . PRO A 1 72 ? 13.487 -0.851 -15.914 1.00 78.38 72 PRO A C 1
ATOM 566 O O . PRO A 1 72 ? 13.872 0.323 -15.767 1.00 78.38 72 PRO A O 1
ATOM 569 N N . ARG A 1 73 ? 12.192 -1.180 -15.859 1.00 79.00 73 ARG A N 1
ATOM 570 C CA . ARG A 1 73 ? 11.095 -0.215 -15.717 1.00 79.00 73 ARG A CA 1
ATOM 571 C C . ARG A 1 73 ? 10.174 -0.597 -14.567 1.00 79.00 73 ARG A C 1
ATOM 573 O O . ARG A 1 73 ? 9.418 -1.547 -14.669 1.00 79.00 73 ARG A O 1
ATOM 580 N N . ILE A 1 74 ? 10.077 0.282 -13.568 1.00 79.38 74 ILE A N 1
ATOM 581 C CA . ILE A 1 74 ? 9.168 0.140 -12.409 1.00 79.38 74 ILE A CA 1
ATOM 582 C C . ILE A 1 74 ? 7.740 -0.293 -12.801 1.00 79.38 74 ILE A C 1
ATOM 584 O O . ILE A 1 74 ? 7.123 -1.087 -12.100 1.00 79.38 74 ILE A O 1
ATOM 588 N N . LYS A 1 75 ? 7.225 0.176 -13.947 1.00 78.12 75 LYS A N 1
ATOM 589 C CA . LYS A 1 75 ? 5.904 -0.214 -14.461 1.00 78.12 75 LYS A CA 1
ATOM 590 C C . LYS A 1 75 ? 5.745 -1.731 -14.655 1.00 78.12 75 LYS A C 1
ATOM 592 O O . LYS A 1 75 ? 4.686 -2.263 -14.341 1.00 78.12 75 LYS A O 1
ATOM 597 N N . ASN A 1 76 ? 6.765 -2.419 -15.166 1.00 77.88 76 ASN A N 1
ATOM 598 C CA . ASN A 1 76 ? 6.714 -3.869 -15.355 1.00 77.88 76 ASN A CA 1
ATOM 599 C C . ASN A 1 76 ? 6.714 -4.580 -13.994 1.00 77.88 76 ASN A C 1
ATOM 601 O O . ASN A 1 76 ? 5.911 -5.486 -13.777 1.00 77.88 76 ASN A O 1
ATOM 605 N N . MET A 1 77 ? 7.540 -4.111 -13.050 1.00 81.00 77 MET A N 1
ATOM 606 C CA . MET A 1 77 ? 7.525 -4.611 -11.671 1.00 81.00 77 MET A CA 1
ATOM 607 C C . MET A 1 77 ? 6.151 -4.478 -11.017 1.00 81.00 77 MET A C 1
ATOM 609 O O . MET A 1 77 ? 5.705 -5.422 -10.377 1.00 81.00 77 MET A O 1
ATOM 613 N N . TYR A 1 78 ? 5.461 -3.346 -11.185 1.00 87.06 78 TYR A N 1
ATOM 614 C CA . TYR A 1 78 ? 4.133 -3.140 -10.599 1.00 87.06 78 TYR A CA 1
ATOM 615 C C . TYR A 1 78 ? 3.111 -4.167 -11.075 1.00 87.06 78 TYR A C 1
ATOM 617 O O . TYR A 1 78 ? 2.377 -4.704 -10.251 1.00 87.06 78 TYR A O 1
ATOM 625 N N . ASN A 1 79 ? 3.111 -4.510 -12.363 1.00 83.44 79 ASN A N 1
ATOM 626 C CA . ASN A 1 79 ? 2.230 -5.559 -12.876 1.00 83.44 79 ASN A CA 1
ATOM 627 C C . ASN A 1 79 ? 2.526 -6.912 -12.214 1.00 83.44 79 ASN A C 1
ATOM 629 O O . ASN A 1 79 ? 1.606 -7.589 -11.765 1.00 83.44 79 ASN A O 1
ATOM 633 N N . ASN A 1 80 ? 3.802 -7.283 -12.094 1.00 82.44 80 ASN A N 1
ATOM 634 C CA . ASN A 1 80 ? 4.193 -8.543 -11.457 1.00 82.44 80 ASN A CA 1
ATOM 635 C C . ASN A 1 80 ? 3.858 -8.560 -9.957 1.00 82.44 80 ASN A C 1
ATOM 637 O O . ASN A 1 80 ? 3.398 -9.575 -9.443 1.00 82.44 80 ASN A O 1
ATOM 641 N N . ILE A 1 81 ? 4.031 -7.430 -9.266 1.00 91.06 81 ILE A N 1
ATOM 642 C CA . ILE A 1 81 ? 3.654 -7.261 -7.856 1.00 91.06 81 ILE A CA 1
ATOM 643 C C . ILE A 1 81 ? 2.142 -7.412 -7.679 1.00 91.06 81 ILE A C 1
ATOM 645 O O . ILE A 1 81 ? 1.719 -8.086 -6.748 1.00 91.06 81 ILE A O 1
ATOM 649 N N . LEU A 1 82 ? 1.328 -6.824 -8.560 1.00 88.12 82 LEU A N 1
ATOM 650 C CA . LEU A 1 82 ? -0.132 -6.955 -8.511 1.00 88.12 82 LEU A CA 1
ATOM 651 C C . LEU A 1 82 ? -0.587 -8.394 -8.756 1.00 88.12 82 LEU A C 1
ATOM 653 O O . LEU A 1 82 ? -1.438 -8.892 -8.023 1.00 88.12 82 LEU A O 1
ATOM 657 N N . LEU A 1 83 ? 0.006 -9.075 -9.740 1.00 84.00 83 LEU A N 1
ATOM 658 C CA . LEU A 1 83 ? -0.278 -10.484 -10.013 1.00 84.00 83 LEU A CA 1
ATOM 659 C C . LEU A 1 83 ? 0.069 -11.364 -8.809 1.00 84.00 83 LEU A C 1
ATOM 661 O O . LEU A 1 83 ? -0.728 -12.216 -8.421 1.00 84.00 83 LEU A O 1
ATOM 665 N N . GLU A 1 84 ? 1.222 -11.130 -8.184 1.00 88.38 84 GLU A N 1
ATOM 666 C CA . GLU A 1 84 ? 1.647 -11.877 -7.002 1.00 88.38 84 GLU A CA 1
ATOM 667 C C . GLU A 1 84 ? 0.777 -11.563 -5.779 1.00 88.38 84 GLU A C 1
ATOM 669 O O . GLU A 1 84 ? 0.358 -12.474 -5.064 1.00 88.38 84 GLU A O 1
ATOM 674 N N . ALA A 1 85 ? 0.421 -10.292 -5.574 1.00 86.56 85 ALA A N 1
ATOM 675 C CA . ALA A 1 85 ? -0.510 -9.882 -4.531 1.00 86.56 85 ALA A CA 1
ATOM 676 C C . ALA A 1 85 ? -1.865 -10.579 -4.701 1.00 86.56 85 ALA A C 1
ATOM 678 O O . ALA A 1 85 ? -2.379 -11.161 -3.749 1.00 86.56 85 ALA A O 1
ATOM 679 N N . GLN A 1 86 ? -2.413 -10.594 -5.920 1.00 83.75 86 GLN A N 1
ATOM 680 C CA . GLN A 1 86 ? -3.662 -11.283 -6.232 1.00 83.75 86 GLN A CA 1
ATOM 681 C C . GLN A 1 86 ? -3.546 -12.794 -5.999 1.00 83.75 86 GLN A C 1
ATOM 683 O O . GLN A 1 86 ? -4.431 -13.379 -5.374 1.00 83.75 86 GLN A O 1
ATOM 688 N N . ARG A 1 87 ? -2.447 -13.420 -6.444 1.00 87.88 87 ARG A N 1
ATOM 689 C CA . ARG A 1 87 ? -2.168 -14.852 -6.248 1.00 87.88 87 ARG A CA 1
ATOM 690 C C . ARG A 1 87 ? -2.157 -15.234 -4.769 1.00 87.88 87 ARG A C 1
ATOM 692 O O . ARG A 1 87 ? -2.664 -16.290 -4.404 1.00 87.88 87 ARG A O 1
ATOM 699 N N . LEU A 1 88 ? -1.587 -14.376 -3.929 1.00 82.81 88 LEU A N 1
ATOM 700 C CA . LEU A 1 88 ? -1.502 -14.567 -2.484 1.00 82.81 88 LEU A CA 1
ATOM 701 C C . LEU A 1 88 ? -2.750 -14.077 -1.729 1.00 82.81 88 LEU A C 1
ATOM 703 O O . LEU A 1 88 ? -2.837 -14.216 -0.511 1.00 82.81 88 LEU A O 1
ATOM 707 N N . GLY A 1 89 ? -3.710 -13.467 -2.427 1.00 81.06 89 GLY A N 1
ATOM 708 C CA . GLY A 1 89 ? -4.864 -12.817 -1.817 1.00 81.06 89 GLY A CA 1
ATOM 709 C 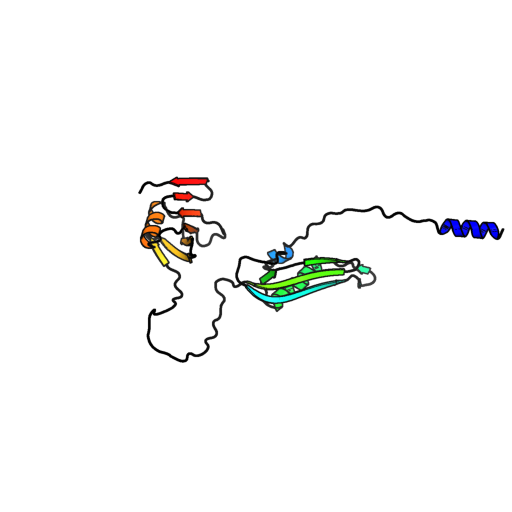C . GLY A 1 89 ? -4.513 -11.571 -0.998 1.00 81.06 89 GLY A C 1
ATOM 710 O O . GLY A 1 89 ? -5.356 -11.115 -0.226 1.00 81.06 89 GLY A O 1
ATOM 711 N N . ALA A 1 90 ? -3.314 -11.009 -1.142 1.00 88.44 90 ALA A N 1
ATOM 712 C CA . ALA A 1 90 ? -2.892 -9.783 -0.479 1.00 88.44 90 ALA A CA 1
ATOM 713 C C . ALA A 1 90 ? -3.700 -8.576 -0.966 1.00 88.44 90 ALA A C 1
ATOM 715 O O . ALA A 1 90 ? -4.065 -8.470 -2.133 1.00 88.44 90 ALA A O 1
ATOM 716 N N . ASN A 1 91 ? -3.972 -7.644 -0.057 1.00 85.81 91 ASN A N 1
ATOM 717 C CA . ASN A 1 91 ? -4.627 -6.370 -0.377 1.00 85.81 91 ASN A CA 1
ATOM 718 C C . ASN A 1 91 ? -3.848 -5.167 0.183 1.00 85.81 91 ASN A C 1
ATOM 720 O O . ASN A 1 91 ? -4.356 -4.042 0.177 1.00 85.81 91 ASN A O 1
ATOM 724 N N . GLY A 1 92 ? -2.633 -5.406 0.682 1.00 91.75 92 GLY A N 1
ATOM 725 C CA . GLY A 1 92 ? -1.692 -4.376 1.076 1.00 91.75 92 GLY A CA 1
ATOM 726 C C . GLY A 1 92 ? -0.238 -4.821 0.915 1.00 91.75 92 GLY A C 1
ATOM 727 O O . GLY A 1 92 ? 0.070 -6.013 0.951 1.00 91.75 92 GLY A O 1
ATOM 728 N N . LEU A 1 93 ? 0.638 -3.837 0.755 1.00 94.31 93 LEU A N 1
ATOM 729 C CA . LEU A 1 93 ? 2.088 -3.924 0.724 1.00 94.31 93 LEU A CA 1
ATOM 730 C C . LEU A 1 93 ? 2.638 -2.830 1.646 1.00 94.31 93 LEU A C 1
ATOM 732 O O . LEU A 1 93 ? 2.480 -1.640 1.375 1.00 94.31 93 LEU A O 1
ATOM 736 N N . ILE A 1 94 ? 3.250 -3.231 2.754 1.00 94.31 94 ILE A N 1
ATOM 737 C CA . ILE A 1 94 ? 3.805 -2.312 3.759 1.00 94.31 94 ILE A CA 1
ATOM 738 C C . ILE A 1 94 ? 5.320 -2.458 3.839 1.00 94.31 94 ILE A C 1
ATOM 740 O O . ILE A 1 94 ? 5.868 -3.437 3.322 1.00 94.31 94 ILE A O 1
ATOM 744 N N . ASN A 1 95 ? 5.987 -1.510 4.508 1.00 93.88 95 ASN A N 1
ATOM 745 C CA . ASN A 1 95 ? 7.448 -1.477 4.615 1.00 93.88 95 ASN A CA 1
ATOM 746 C C . ASN A 1 95 ? 8.109 -1.591 3.228 1.00 93.88 95 ASN A C 1
ATOM 748 O O . ASN A 1 95 ? 9.033 -2.375 3.007 1.00 93.88 95 ASN A O 1
ATOM 752 N N . MET A 1 96 ? 7.543 -0.890 2.242 1.00 94.25 96 MET A N 1
ATOM 753 C CA . MET A 1 96 ? 8.052 -0.957 0.885 1.00 94.25 96 MET A CA 1
ATOM 754 C C . MET A 1 96 ? 9.349 -0.155 0.757 1.00 94.25 96 MET A C 1
ATOM 756 O O . MET A 1 96 ? 9.443 0.976 1.220 1.00 94.25 96 MET A O 1
ATOM 760 N N . SER A 1 97 ? 10.338 -0.717 0.070 1.00 91.12 97 SER A N 1
ATOM 761 C CA . SER A 1 97 ? 11.590 -0.040 -0.265 1.00 91.12 97 SER A CA 1
ATOM 762 C C . SER A 1 97 ? 11.903 -0.226 -1.740 1.00 91.12 97 SER A C 1
ATOM 764 O O . SER A 1 97 ? 11.724 -1.319 -2.279 1.00 91.12 97 SER A O 1
ATOM 766 N N . VAL A 1 98 ? 12.403 0.828 -2.385 1.00 88.62 98 VAL A N 1
ATOM 767 C CA . VAL A 1 98 ? 12.841 0.790 -3.782 1.00 88.62 98 VAL A CA 1
ATOM 768 C C . VAL A 1 98 ? 14.309 1.168 -3.872 1.00 88.62 98 VAL A C 1
ATOM 770 O O . VAL A 1 98 ? 14.71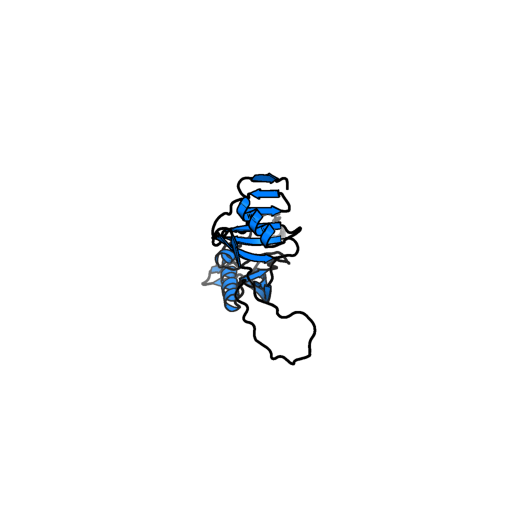8 2.253 -3.463 1.00 88.62 98 VAL A O 1
ATOM 7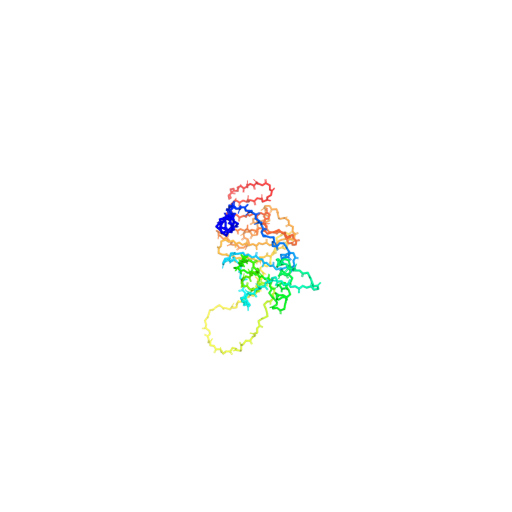73 N N . LYS A 1 99 ? 15.108 0.272 -4.448 1.00 87.69 99 LYS A N 1
ATOM 774 C CA . LYS A 1 99 ? 16.533 0.478 -4.704 1.00 87.69 99 LYS A CA 1
ATOM 775 C C . LYS A 1 99 ? 16.773 0.438 -6.201 1.00 87.69 99 LYS A C 1
ATOM 777 O O . LYS A 1 99 ? 16.411 -0.528 -6.871 1.00 87.69 99 LYS A O 1
ATOM 782 N N . ARG A 1 100 ? 17.392 1.493 -6.723 1.00 81.38 100 ARG A N 1
ATOM 783 C CA . ARG A 1 100 ? 17.844 1.552 -8.111 1.00 81.38 100 ARG A CA 1
ATOM 784 C C . ARG A 1 100 ? 19.350 1.337 -8.134 1.00 81.38 100 ARG A C 1
ATOM 786 O O . ARG A 1 100 ? 20.084 2.103 -7.522 1.00 81.38 100 ARG A O 1
ATOM 793 N N . LEU A 1 101 ? 19.766 0.278 -8.809 1.00 82.38 101 LEU A N 1
ATOM 794 C CA . LEU A 1 101 ? 21.152 -0.083 -9.071 1.00 82.38 101 LEU A CA 1
ATOM 795 C C . LEU A 1 101 ? 21.431 0.129 -10.566 1.00 82.38 101 LEU A C 1
ATOM 797 O O . LEU A 1 101 ? 20.493 0.308 -11.347 1.00 82.38 101 LEU A O 1
ATOM 801 N N . ASP A 1 102 ? 22.699 0.082 -10.968 1.00 78.38 102 ASP A N 1
ATOM 802 C CA . ASP A 1 102 ? 23.119 0.396 -12.343 1.00 78.38 102 ASP A CA 1
ATOM 803 C C . ASP A 1 102 ? 22.354 -0.412 -13.404 1.00 78.38 102 ASP A C 1
ATOM 805 O O . ASP A 1 102 ? 21.857 0.152 -14.378 1.00 78.38 102 ASP A O 1
ATOM 809 N N . HIS A 1 103 ? 22.177 -1.712 -13.154 1.00 85.44 103 HIS A N 1
ATOM 810 C CA . HIS A 1 103 ? 21.560 -2.667 -14.085 1.00 85.44 103 HIS A CA 1
ATOM 811 C C . HIS A 1 103 ? 20.249 -3.273 -13.575 1.00 85.44 103 HIS A C 1
ATOM 813 O O . HIS A 1 103 ? 19.704 -4.201 -14.173 1.00 85.44 103 HIS A O 1
ATOM 819 N N . SER A 1 104 ? 19.734 -2.804 -12.433 1.00 85.31 104 SER A N 1
ATOM 820 C CA . SER A 1 104 ? 18.517 -3.383 -11.865 1.00 85.31 104 SER A CA 1
ATOM 821 C C . SER A 1 104 ? 17.724 -2.440 -10.974 1.00 85.31 104 SER A C 1
ATOM 823 O O . SER A 1 104 ? 18.231 -1.464 -10.422 1.00 85.31 104 SER A O 1
ATOM 825 N N . ILE A 1 105 ? 16.445 -2.757 -10.823 1.00 84.38 105 ILE A N 1
ATOM 826 C CA . ILE A 1 105 ? 15.563 -2.163 -9.827 1.00 84.38 105 ILE A CA 1
ATOM 827 C C . ILE A 1 105 ? 15.117 -3.281 -8.898 1.00 84.38 105 ILE A C 1
ATOM 829 O O . ILE A 1 105 ? 14.689 -4.339 -9.356 1.00 84.38 105 ILE A O 1
ATOM 833 N N . VAL A 1 106 ? 15.215 -3.032 -7.598 1.00 89.62 106 VAL A N 1
ATOM 834 C CA . VAL A 1 106 ? 14.779 -3.956 -6.555 1.00 89.62 106 VAL A CA 1
ATOM 835 C C . VAL A 1 106 ? 13.687 -3.281 -5.737 1.00 89.62 106 VAL A C 1
ATOM 837 O O . VAL A 1 106 ? 13.876 -2.164 -5.254 1.00 89.62 106 VAL A O 1
ATOM 840 N N . ILE A 1 107 ? 12.557 -3.966 -5.576 1.00 92.06 107 ILE A N 1
ATOM 841 C CA . ILE A 1 107 ? 11.461 -3.571 -4.693 1.00 92.06 107 ILE A CA 1
ATOM 842 C C . ILE A 1 107 ? 11.304 -4.651 -3.630 1.00 92.06 107 ILE A C 1
ATOM 844 O O . ILE A 1 107 ? 11.181 -5.837 -3.941 1.00 92.06 107 ILE A O 1
ATOM 848 N N . GLN A 1 108 ? 11.320 -4.233 -2.372 1.00 91.69 108 GLN A N 1
ATOM 849 C CA . GLN A 1 108 ? 11.137 -5.103 -1.214 1.00 91.69 108 GLN A CA 1
ATOM 850 C C . GLN A 1 108 ? 9.952 -4.615 -0.392 1.00 91.69 108 GLN A C 1
ATOM 852 O O . GLN A 1 108 ? 9.599 -3.442 -0.470 1.00 91.69 108 GLN A O 1
ATOM 857 N N . GLY A 1 109 ? 9.362 -5.503 0.398 1.00 94.19 109 GLY A N 1
ATOM 858 C CA . GLY A 1 109 ? 8.360 -5.139 1.394 1.00 94.19 109 GLY A CA 1
ATOM 859 C C . GLY A 1 109 ? 7.689 -6.362 1.992 1.00 94.19 109 GLY A C 1
ATOM 860 O O . GLY A 1 109 ? 8.219 -7.471 1.919 1.00 94.19 109 GLY A O 1
ATOM 861 N N . MET A 1 110 ? 6.510 -6.173 2.571 1.00 96.12 110 MET A N 1
ATOM 862 C CA . MET A 1 110 ? 5.700 -7.261 3.106 1.00 96.12 110 MET A CA 1
ATOM 863 C C . MET A 1 110 ? 4.276 -7.174 2.576 1.00 96.12 110 MET A C 1
ATOM 865 O O . MET A 1 110 ? 3.583 -6.176 2.780 1.00 96.12 110 MET A O 1
ATOM 869 N N . PHE A 1 111 ? 3.836 -8.243 1.920 1.00 94.25 111 PHE A N 1
ATOM 870 C CA . PHE A 1 111 ? 2.436 -8.423 1.591 1.00 94.25 111 PHE A CA 1
ATOM 871 C C . PHE A 1 111 ? 1.633 -8.714 2.848 1.00 94.25 111 PHE A C 1
ATOM 873 O O . PHE A 1 111 ? 2.019 -9.525 3.698 1.00 94.25 111 PHE A O 1
ATOM 880 N N . ILE A 1 112 ? 0.479 -8.066 2.927 1.00 92.00 112 ILE A N 1
ATOM 881 C CA . ILE A 1 112 ? -0.454 -8.202 4.030 1.00 92.00 112 ILE A CA 1
ATOM 882 C C . ILE A 1 112 ? -1.872 -8.429 3.516 1.00 92.00 112 ILE A C 1
ATOM 884 O O . ILE A 1 112 ? -2.273 -7.959 2.443 1.00 92.00 112 ILE A O 1
ATOM 888 N N . LYS A 1 113 ? -2.657 -9.126 4.332 1.00 90.88 113 LYS A N 1
ATOM 889 C CA . LYS A 1 113 ? -4.110 -9.118 4.256 1.00 90.88 113 LYS A CA 1
ATOM 890 C C . LYS A 1 113 ? -4.615 -8.163 5.322 1.00 90.88 113 LYS A C 1
ATOM 892 O O . LYS A 1 113 ? -4.622 -8.486 6.503 1.00 90.88 113 LYS A O 1
ATOM 897 N N . ARG A 1 114 ? -5.070 -6.988 4.912 1.00 84.25 114 ARG A N 1
ATOM 898 C CA . ARG A 1 114 ? -5.931 -6.163 5.754 1.00 84.25 114 ARG A CA 1
ATOM 899 C C . ARG A 1 114 ? -7.227 -6.918 5.967 1.00 84.25 114 ARG A C 1
ATOM 901 O O . ARG A 1 114 ? -7.846 -7.361 4.989 1.00 84.25 114 ARG A O 1
ATOM 908 N N . VAL A 1 115 ? -7.618 -7.041 7.224 1.00 68.88 115 VAL A N 1
ATOM 909 C CA . VAL A 1 115 ? -8.915 -7.593 7.590 1.00 68.88 115 VAL A CA 1
ATOM 910 C C . VAL A 1 115 ? -9.951 -6.566 7.148 1.00 68.88 115 VAL A C 1
ATOM 912 O O . VAL A 1 115 ? -10.014 -5.460 7.681 1.00 68.88 115 VAL A O 1
ATOM 915 N N . LYS A 1 116 ? -10.738 -6.894 6.120 1.00 52.78 116 LYS A N 1
ATOM 916 C CA . LYS A 1 116 ? -11.980 -6.158 5.894 1.00 52.78 116 LYS A CA 1
ATOM 917 C C . LYS A 1 116 ? -12.893 -6.500 7.067 1.00 52.78 116 LYS A C 1
ATOM 919 O O . LYS A 1 116 ? -13.043 -7.680 7.381 1.00 52.78 116 LYS A O 1
ATOM 924 N N . TYR A 1 117 ? -13.481 -5.491 7.705 1.00 38.09 117 TYR A N 1
ATOM 925 C CA . TYR A 1 117 ? -14.591 -5.689 8.638 1.00 38.09 117 TYR A CA 1
ATOM 926 C C . TYR A 1 117 ? -15.688 -6.473 7.882 1.00 38.09 117 TYR A C 1
ATOM 928 O O . TYR A 1 117 ? -16.371 -5.891 7.043 1.00 38.09 117 TYR A O 1
ATOM 936 N N . GLY A 1 118 ? -15.764 -7.800 8.068 1.00 37.44 118 GLY A N 1
ATOM 937 C CA . GLY A 1 118 ? -16.738 -8.674 7.391 1.00 37.44 118 GLY A CA 1
ATOM 938 C C . GLY A 1 118 ? -16.266 -10.050 6.877 1.00 37.44 118 GLY A C 1
ATOM 939 O O . GLY A 1 118 ? -17.126 -10.885 6.631 1.00 37.44 118 GLY A O 1
ATOM 940 N N . ASP A 1 119 ? -14.961 -10.339 6.743 1.00 31.02 119 ASP A N 1
ATOM 941 C CA . ASP A 1 119 ? -14.477 -11.575 6.064 1.00 31.02 119 ASP A CA 1
ATOM 942 C C . ASP A 1 119 ? -13.811 -12.634 6.985 1.00 31.02 119 ASP A C 1
ATOM 944 O O . ASP A 1 119 ? -13.113 -13.535 6.513 1.00 31.02 119 ASP A O 1
ATOM 948 N N . VAL A 1 120 ? -14.003 -12.570 8.306 1.00 34.06 120 VAL A N 1
ATOM 949 C CA . VAL A 1 120 ? -13.427 -13.564 9.235 1.00 34.06 120 VAL A CA 1
ATOM 950 C C . VAL A 1 120 ? -14.283 -14.837 9.241 1.00 34.06 120 VAL A C 1
ATOM 952 O O . VAL A 1 120 ? -15.356 -14.872 9.835 1.00 34.06 120 VAL A O 1
ATOM 955 N N . LYS A 1 121 ? -13.806 -15.910 8.596 1.00 31.45 121 LYS A N 1
ATOM 956 C CA . LYS A 1 121 ? -14.339 -17.267 8.801 1.00 31.45 121 LYS A CA 1
ATOM 957 C C . LYS A 1 121 ? -13.722 -17.868 10.062 1.00 31.45 121 LYS A C 1
ATOM 959 O O . LYS A 1 121 ? -12.542 -18.208 10.070 1.00 31.45 121 LYS A O 1
ATOM 964 N N . ILE A 1 122 ? -14.537 -18.003 11.102 1.00 32.69 122 ILE A N 1
ATOM 965 C CA . ILE A 1 122 ? -14.197 -18.711 12.338 1.00 32.69 122 ILE A CA 1
ATOM 966 C C . ILE A 1 122 ? -14.230 -20.217 12.040 1.00 32.69 122 ILE A C 1
ATOM 968 O O . ILE A 1 122 ? -15.248 -20.738 11.585 1.00 32.69 122 ILE A O 1
ATOM 972 N N . ILE A 1 123 ? -13.108 -20.908 12.249 1.00 29.22 123 ILE A N 1
ATOM 973 C CA . ILE A 1 123 ? -13.066 -22.372 12.329 1.00 29.22 123 ILE A CA 1
ATOM 974 C C . ILE A 1 123 ? -13.272 -22.705 13.807 1.00 29.22 123 ILE A C 1
ATOM 976 O O . ILE A 1 123 ? -12.439 -22.352 14.638 1.00 29.22 123 ILE A O 1
ATOM 980 N N . GLU A 1 124 ? -14.417 -23.305 14.127 1.00 32.91 124 GLU A N 1
ATOM 981 C CA . GLU A 1 124 ? -14.765 -23.756 15.476 1.00 32.91 124 GLU A CA 1
ATOM 982 C C . GLU A 1 124 ? -13.879 -24.942 15.876 1.00 32.91 124 GLU A C 1
ATOM 984 O O . GLU A 1 124 ? -13.939 -26.006 15.256 1.00 32.91 124 GLU A O 1
ATOM 989 N N . GLU A 1 125 ? -13.072 -24.777 16.925 1.00 30.41 125 GLU A N 1
ATOM 990 C CA . GLU A 1 125 ? -12.370 -25.883 17.577 1.00 30.41 125 GLU A CA 1
ATOM 991 C C . GLU A 1 125 ? -13.051 -26.201 18.920 1.00 30.41 125 GLU A C 1
ATOM 993 O O . GLU A 1 125 ? -13.433 -25.311 19.681 1.00 30.41 125 GLU A O 1
ATOM 998 N N . GLN A 1 126 ? -13.294 -27.495 19.141 1.00 30.92 126 GLN A N 1
ATOM 999 C CA . GLN A 1 126 ? -14.240 -28.056 20.109 1.00 30.92 126 GLN A CA 1
ATOM 1000 C C . GLN A 1 126 ? -13.881 -27.784 21.581 1.00 30.92 126 GLN A C 1
ATOM 1002 O O . GLN A 1 126 ? -12.744 -27.939 22.019 1.00 30.92 126 GLN A O 1
ATOM 1007 N N . SER A 1 127 ? -14.910 -27.448 22.360 1.00 32.34 127 SER A N 1
ATOM 1008 C CA . SER A 1 127 ? -14.870 -27.085 23.780 1.00 32.34 127 SER A CA 1
ATOM 1009 C C . SER A 1 127 ? -14.762 -28.274 24.748 1.00 32.34 127 SER A C 1
ATOM 1011 O O . SER A 1 127 ? -15.507 -29.247 24.617 1.00 32.34 127 SER A O 1
ATOM 1013 N N . VAL A 1 128 ? -13.966 -28.119 25.814 1.00 27.08 128 VAL A N 1
ATOM 1014 C CA . VAL A 1 128 ? -14.071 -28.888 27.075 1.00 27.08 128 VAL A CA 1
ATOM 1015 C C . VAL A 1 128 ? -14.683 -27.977 28.160 1.00 27.08 128 VAL A C 1
ATOM 1017 O O . VAL A 1 128 ? -14.263 -26.824 28.254 1.00 27.08 128 VAL A O 1
ATOM 1020 N N . PRO A 1 129 ? -15.660 -28.432 28.976 1.00 39.12 129 PRO A N 1
ATOM 1021 C CA . PRO A 1 129 ? -16.409 -27.554 29.878 1.00 39.12 129 PRO A CA 1
ATOM 1022 C C . PRO A 1 129 ? -15.829 -27.520 31.302 1.00 39.12 129 PRO A C 1
ATOM 1024 O O . PRO A 1 129 ? -15.584 -28.574 31.890 1.00 39.12 129 PRO A O 1
ATOM 1027 N N . ILE A 1 130 ? -15.688 -26.326 31.898 1.00 26.89 130 ILE A N 1
ATOM 1028 C CA . ILE A 1 130 ? -15.500 -26.146 33.352 1.00 26.89 130 ILE A CA 1
ATOM 1029 C C . ILE A 1 130 ? -16.387 -24.997 33.867 1.00 26.89 130 ILE A C 1
ATOM 1031 O O . ILE A 1 130 ? -16.650 -24.023 33.169 1.00 26.89 130 ILE A O 1
ATOM 1035 N N . ALA A 1 131 ? -16.891 -25.216 35.082 1.00 29.12 131 ALA A N 1
ATOM 1036 C CA . ALA A 1 131 ? -18.077 -24.674 35.728 1.00 29.12 131 ALA A CA 1
ATOM 1037 C C . ALA A 1 131 ? -18.068 -23.185 36.132 1.00 29.12 131 ALA A C 1
ATOM 1039 O O . ALA A 1 131 ? -17.077 -22.666 36.631 1.00 29.12 131 ALA A O 1
ATOM 1040 N N . ASN A 1 132 ? -19.266 -22.599 35.997 1.00 39.94 132 ASN A N 1
ATOM 1041 C CA . ASN A 1 132 ? -19.912 -21.525 36.764 1.00 39.94 132 ASN A CA 1
ATOM 1042 C C . ASN A 1 132 ? -19.027 -20.556 37.563 1.00 39.94 132 ASN A C 1
ATOM 1044 O O . ASN A 1 132 ? -18.832 -20.743 38.761 1.00 39.94 132 ASN A O 1
ATOM 1048 N N . ASP A 1 133 ? -18.701 -19.426 36.940 1.00 28.56 133 ASP A N 1
ATOM 1049 C CA . ASP A 1 133 ? -18.887 -18.113 37.554 1.00 28.56 133 ASP A CA 1
ATOM 1050 C C . ASP A 1 133 ? -19.004 -17.046 36.451 1.00 28.56 133 ASP A C 1
ATOM 1052 O O . ASP A 1 133 ? -18.267 -17.100 35.475 1.00 28.56 133 ASP A O 1
ATOM 1056 N N . SER A 1 134 ? -19.940 -16.110 36.626 1.00 36.56 134 SER A N 1
ATOM 1057 C CA . SER A 1 134 ? -19.978 -14.762 36.035 1.00 36.56 134 SER A CA 1
ATOM 1058 C C . SER A 1 134 ? -19.827 -14.564 34.505 1.00 36.56 134 SER A C 1
ATOM 1060 O O . SER A 1 134 ? -18.827 -14.897 33.887 1.00 36.56 134 SER A O 1
ATOM 1062 N N . LEU A 1 135 ? -20.790 -13.818 33.937 1.00 29.55 135 LEU A N 1
ATOM 1063 C CA . LEU A 1 135 ? -20.822 -13.234 32.579 1.00 29.55 135 LEU A CA 1
ATOM 1064 C C . LEU A 1 135 ? -21.173 -14.201 31.436 1.00 29.55 135 LEU A C 1
ATOM 1066 O O . LEU A 1 135 ? -20.337 -14.715 30.699 1.00 29.55 135 LEU A O 1
ATOM 1070 N N . THR A 1 136 ? -22.477 -14.346 31.210 1.00 26.42 136 THR A N 1
ATOM 1071 C CA . THR A 1 136 ? -23.021 -14.873 29.958 1.00 26.42 136 THR A CA 1
ATOM 1072 C C . THR A 1 136 ? -22.743 -13.921 28.790 1.00 26.42 136 THR A C 1
ATOM 1074 O O . THR A 1 136 ? -23.411 -12.898 28.654 1.00 26.42 136 THR A O 1
ATOM 1077 N N . GLY A 1 137 ? -21.814 -14.333 27.925 1.00 24.42 137 GLY A N 1
ATOM 1078 C CA . GLY A 1 137 ? -21.976 -14.298 26.469 1.00 24.42 137 GLY A CA 1
ATOM 1079 C C . GLY A 1 137 ? -21.432 -13.067 25.751 1.00 24.42 137 GLY A C 1
ATOM 1080 O O . GLY A 1 137 ? -22.098 -12.039 25.673 1.00 24.42 137 GLY A O 1
ATOM 1081 N N . ILE A 1 138 ? -20.259 -13.225 25.134 1.00 31.34 138 ILE A N 1
ATOM 1082 C CA . ILE A 1 138 ? -19.790 -12.383 24.027 1.00 31.34 138 ILE A CA 1
ATOM 1083 C C . ILE A 1 138 ? -20.871 -12.423 22.938 1.00 31.34 138 ILE A C 1
ATOM 1085 O O . ILE A 1 138 ? -21.107 -13.466 22.331 1.00 31.34 138 ILE A O 1
ATOM 1089 N N . LYS A 1 139 ? -21.566 -11.298 22.754 1.00 31.28 139 LYS A N 1
ATOM 1090 C CA . LYS A 1 139 ? -22.491 -11.064 21.648 1.00 31.28 139 LYS A CA 1
ATOM 1091 C C . LYS A 1 139 ? -21.779 -10.271 20.561 1.00 31.28 139 LYS A C 1
ATOM 1093 O O . LYS A 1 139 ? -21.240 -9.198 20.834 1.00 31.28 139 LYS A O 1
ATOM 1098 N N . ASP A 1 140 ? -21.868 -10.760 19.334 1.00 42.72 140 ASP A N 1
ATOM 1099 C CA . ASP A 1 140 ? -21.809 -9.930 18.135 1.00 42.72 140 ASP A CA 1
ATOM 1100 C C . ASP A 1 140 ? -22.988 -8.934 18.156 1.00 42.72 140 ASP A C 1
ATOM 1102 O O . ASP A 1 140 ? -24.050 -9.228 17.619 1.00 42.72 140 ASP A O 1
ATOM 1106 N N . ASP A 1 141 ? -22.860 -7.769 18.797 1.00 39.25 141 ASP A N 1
ATOM 1107 C CA . ASP A 1 141 ? -23.945 -6.776 18.842 1.00 39.25 141 ASP A CA 1
ATOM 1108 C C . ASP A 1 141 ? -23.500 -5.465 18.174 1.00 39.25 141 ASP A C 1
ATOM 1110 O O . ASP A 1 141 ? -22.960 -4.562 18.816 1.00 39.25 141 ASP A O 1
ATOM 1114 N N . ILE A 1 142 ? -23.810 -5.304 16.880 1.00 44.84 142 ILE A N 1
ATOM 1115 C CA . ILE A 1 142 ? -24.071 -3.960 16.345 1.00 44.84 142 ILE A CA 1
ATOM 1116 C C . ILE A 1 142 ? -25.227 -3.413 17.185 1.00 44.84 142 ILE A C 1
ATOM 1118 O O . ILE A 1 142 ? -26.366 -3.866 17.055 1.00 44.84 142 ILE A O 1
ATOM 1122 N N . ARG A 1 143 ? -24.959 -2.449 18.070 1.00 53.50 143 ARG A N 1
ATOM 1123 C CA . ARG A 1 143 ? -26.033 -1.780 18.810 1.00 53.50 143 ARG A CA 1
ATOM 1124 C C . ARG A 1 143 ? -26.819 -0.918 17.836 1.00 53.50 143 ARG A C 1
ATOM 1126 O O . ARG A 1 143 ? -26.354 0.141 17.413 1.00 53.50 143 ARG A O 1
ATOM 1133 N N . VAL A 1 144 ? -27.996 -1.407 17.470 1.00 54.75 144 VAL A N 1
ATOM 1134 C CA . VAL A 1 144 ? -28.978 -0.700 16.655 1.00 54.75 144 VAL A CA 1
ATOM 1135 C C . VAL A 1 144 ? -30.053 -0.103 17.554 1.00 54.75 144 VAL A C 1
ATOM 1137 O O . VAL A 1 144 ? -30.658 -0.802 18.364 1.00 54.75 144 VAL A O 1
ATOM 1140 N N . GLY A 1 145 ? -30.280 1.199 17.421 1.00 66.19 145 GLY A N 1
ATOM 1141 C CA . GLY A 1 145 ? -31.303 1.932 18.161 1.00 66.19 145 GLY A CA 1
ATOM 1142 C C . GLY A 1 145 ? -32.184 2.760 17.232 1.00 66.19 145 GLY A C 1
ATOM 1143 O O . GLY A 1 145 ? -31.902 2.909 16.040 1.00 66.19 145 GLY A O 1
ATOM 1144 N N . LYS A 1 146 ? -33.280 3.295 17.773 1.00 69.56 146 LYS A N 1
ATOM 1145 C CA . LYS A 1 146 ? -34.222 4.149 17.037 1.00 69.56 146 LYS A CA 1
ATOM 1146 C C . LYS A 1 146 ? -34.482 5.425 17.812 1.00 69.56 146 LYS A C 1
ATOM 1148 O O . LYS A 1 146 ? -35.003 5.379 18.919 1.00 69.56 146 LYS A O 1
ATOM 1153 N N . ILE A 1 147 ? -34.230 6.563 17.175 1.00 69.88 147 ILE A N 1
ATOM 1154 C CA . ILE A 1 147 ? -34.621 7.878 17.685 1.00 69.88 147 ILE A CA 1
ATOM 1155 C C . ILE A 1 147 ? -35.557 8.529 16.662 1.00 69.88 147 ILE A C 1
ATOM 1157 O O . ILE A 1 147 ? -35.210 8.649 15.490 1.00 69.88 147 ILE A O 1
ATOM 1161 N N . ASN A 1 148 ? -36.779 8.895 17.066 1.00 64.88 148 ASN A N 1
ATOM 1162 C CA . ASN A 1 148 ? -37.770 9.564 16.203 1.00 64.88 148 ASN A CA 1
ATOM 1163 C C . ASN A 1 148 ? -37.941 8.924 14.804 1.00 64.88 148 ASN A C 1
ATOM 1165 O O . ASN A 1 148 ? -37.979 9.612 13.784 1.00 64.88 148 ASN A O 1
ATOM 1169 N N . GLY A 1 149 ? -37.988 7.588 14.741 1.00 64.25 149 GLY A N 1
ATOM 1170 C CA . GLY A 1 149 ? -38.137 6.837 13.486 1.00 64.25 149 GLY A CA 1
ATOM 1171 C C . GLY A 1 149 ? -36.876 6.744 12.616 1.00 64.25 149 GLY A C 1
ATOM 1172 O O . GLY A 1 149 ? -36.937 6.169 11.534 1.00 64.25 149 GLY A O 1
ATOM 1173 N N . THR A 1 150 ? -35.736 7.272 13.069 1.00 62.38 150 THR A N 1
ATOM 1174 C CA . THR A 1 150 ? -34.431 7.140 12.403 1.00 62.38 150 THR A CA 1
ATOM 1175 C C . THR A 1 150 ? -33.590 6.093 13.124 1.00 62.38 150 TH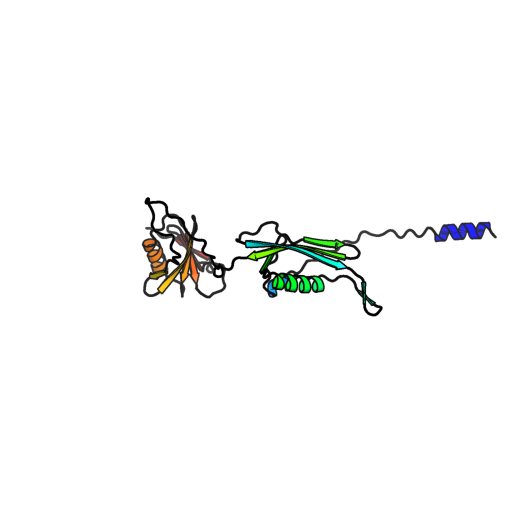R A C 1
ATOM 1177 O O . THR A 1 150 ? -33.351 6.198 14.328 1.00 62.38 150 THR A O 1
ATOM 1180 N N . GLU A 1 151 ? -33.170 5.068 12.385 1.00 70.44 151 GLU A N 1
ATOM 1181 C CA . GLU A 1 151 ? -32.281 4.021 12.888 1.00 70.44 151 GLU A CA 1
ATOM 1182 C C . GLU A 1 151 ? -30.842 4.540 12.967 1.00 70.44 151 GLU A C 1
ATOM 1184 O O . GLU A 1 151 ? -30.356 5.205 12.044 1.00 70.44 151 GLU A O 1
ATOM 1189 N N . TYR A 1 152 ? -30.168 4.236 14.075 1.00 74.12 152 TYR A N 1
ATOM 1190 C CA . TYR A 1 152 ? -28.734 4.440 14.230 1.00 74.12 152 TYR A CA 1
ATOM 1191 C C . TYR A 1 152 ? -28.055 3.111 14.544 1.00 74.12 152 TYR A C 1
ATOM 1193 O O . TYR A 1 152 ? -28.625 2.275 15.244 1.00 74.12 152 TYR A O 1
ATOM 1201 N N . SER A 1 153 ? -26.837 2.921 14.041 1.00 70.56 153 SER A N 1
ATOM 1202 C CA . SER A 1 153 ? -26.026 1.739 14.334 1.00 70.56 153 SER A CA 1
ATOM 1203 C C . SER A 1 153 ? -24.662 2.143 14.874 1.00 70.56 153 SER A C 1
ATOM 1205 O O . SER A 1 153 ? -23.976 2.976 14.280 1.00 70.56 153 SER A O 1
ATOM 1207 N N . VAL A 1 154 ? -24.277 1.583 16.019 1.00 74.44 154 VAL A N 1
ATOM 1208 C CA . VAL A 1 154 ? -22.923 1.725 16.558 1.00 74.44 154 VAL A CA 1
ATOM 1209 C C . VAL A 1 154 ? -22.039 0.705 15.859 1.00 74.44 154 VAL A C 1
ATOM 1211 O O . VAL A 1 154 ? -22.255 -0.498 15.988 1.00 74.44 154 VAL A O 1
ATOM 1214 N N . PHE A 1 155 ? -21.052 1.193 15.114 1.00 67.38 155 PHE A N 1
ATOM 1215 C CA . PHE A 1 155 ? -20.140 0.343 14.340 1.00 67.38 155 PHE A CA 1
ATOM 1216 C C . PHE A 1 155 ? -18.709 0.358 14.881 1.00 67.38 155 PHE A C 1
ATOM 1218 O O . PHE A 1 155 ? -17.878 -0.446 14.466 1.00 67.38 155 PHE A O 1
ATOM 1225 N N . ARG A 1 156 ? -18.403 1.286 15.791 1.00 71.25 156 ARG A N 1
ATOM 1226 C CA . ARG A 1 156 ? -17.131 1.342 16.507 1.00 71.25 156 ARG A CA 1
ATOM 1227 C C . ARG A 1 156 ? -17.363 1.970 17.869 1.00 71.25 156 ARG A C 1
ATOM 1229 O O . ARG A 1 156 ? -17.944 3.045 17.964 1.00 71.25 156 ARG A O 1
ATOM 1236 N N . GLU A 1 157 ? -16.863 1.326 18.905 1.00 76.31 157 GLU A N 1
ATOM 1237 C CA . GLU A 1 157 ? -16.773 1.893 20.243 1.00 76.31 157 GLU A CA 1
ATOM 1238 C C . GLU A 1 157 ? -15.353 1.653 20.751 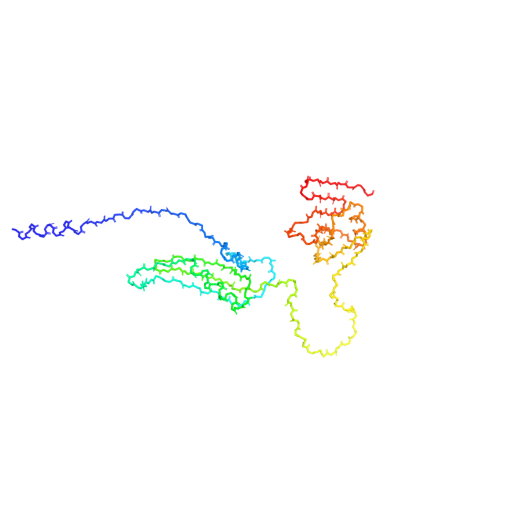1.00 76.31 157 GLU A C 1
ATOM 1240 O O . GLU A 1 157 ? -14.850 0.533 20.715 1.00 76.31 157 GLU A O 1
ATOM 1245 N N . THR A 1 158 ? -14.694 2.720 21.183 1.00 69.31 158 THR A N 1
ATOM 1246 C CA . THR A 1 158 ? -13.392 2.678 21.846 1.00 69.31 158 THR A CA 1
ATOM 1247 C C . THR A 1 158 ? -13.548 3.163 23.286 1.00 69.31 158 THR A C 1
ATOM 1249 O O . THR A 1 158 ? -14.649 3.476 23.757 1.00 69.31 158 THR A O 1
ATOM 1252 N N . GLU A 1 159 ? -12.444 3.234 24.022 1.00 65.81 159 GLU A N 1
ATOM 1253 C CA . GLU A 1 159 ? -12.435 3.837 25.355 1.00 65.81 159 GLU A CA 1
ATOM 1254 C C . GLU A 1 159 ? -12.747 5.350 25.333 1.00 65.81 159 GLU A C 1
ATOM 1256 O O . GLU A 1 159 ? -13.295 5.860 26.309 1.00 65.81 159 GLU A O 1
ATOM 1261 N N . TYR A 1 160 ? -12.498 6.044 24.212 1.00 68.62 160 TYR A N 1
ATOM 1262 C CA . TYR A 1 160 ? -12.638 7.504 24.090 1.00 68.62 160 TYR A CA 1
ATOM 1263 C C . TYR A 1 160 ? -13.803 7.961 23.205 1.00 68.62 160 TYR A C 1
ATOM 1265 O O . TYR A 1 160 ? -14.335 9.055 23.406 1.00 68.62 160 TYR A O 1
ATOM 1273 N N . GLU A 1 161 ? -14.218 7.154 22.229 1.00 76.81 161 GLU A N 1
ATOM 1274 C CA . GLU A 1 161 ? -15.233 7.542 21.248 1.00 76.81 161 GLU A CA 1
ATOM 1275 C C . GLU A 1 161 ? -16.236 6.429 20.939 1.00 76.81 161 GLU A C 1
ATOM 1277 O O . GLU A 1 161 ? -15.944 5.240 21.047 1.00 76.81 161 GLU A O 1
ATOM 1282 N N . ILE A 1 162 ? -17.435 6.834 20.527 1.00 78.50 162 ILE A N 1
ATOM 1283 C CA . ILE A 1 162 ? -18.468 5.966 19.967 1.00 78.50 162 ILE A CA 1
ATOM 1284 C C . ILE A 1 162 ? -18.839 6.507 18.592 1.00 78.50 162 ILE A C 1
ATOM 1286 O O . ILE A 1 162 ? -19.336 7.626 18.479 1.00 78.50 162 ILE A O 1
ATOM 1290 N N . CYS A 1 163 ? -18.641 5.703 17.554 1.00 78.94 163 CYS A N 1
ATOM 1291 C CA . CYS A 1 163 ? -19.007 6.039 16.187 1.00 78.94 163 CYS A CA 1
ATOM 1292 C C . CYS A 1 163 ? -20.339 5.397 15.815 1.00 78.94 163 CYS A C 1
ATOM 1294 O O . CYS A 1 163 ? -20.504 4.173 15.864 1.00 78.94 163 CYS A O 1
ATOM 1296 N N . LEU A 1 164 ? -21.277 6.245 15.402 1.00 85.00 164 LEU A N 1
ATOM 1297 C CA . LEU A 1 164 ? -22.624 5.858 15.017 1.00 85.00 164 LEU A CA 1
ATOM 1298 C C . LEU A 1 164 ? -22.874 6.245 13.564 1.00 85.00 164 LEU A C 1
ATOM 1300 O O . LEU A 1 164 ? -22.524 7.348 13.145 1.00 85.00 164 LEU A O 1
ATOM 1304 N N . SER A 1 165 ? -23.519 5.372 12.802 1.00 79.38 165 SER A N 1
ATOM 1305 C CA . SER A 1 165 ? -24.001 5.679 11.457 1.00 79.38 165 SER A CA 1
ATOM 1306 C C . SER A 1 165 ? -25.523 5.793 11.443 1.00 79.38 165 SER A C 1
ATOM 1308 O O . SER A 1 165 ? -26.224 5.111 12.191 1.00 79.38 165 SER A O 1
ATOM 1310 N N . THR A 1 166 ? -26.033 6.688 10.602 1.00 79.50 166 THR A N 1
ATOM 1311 C CA . THR A 1 166 ? -27.464 6.987 10.448 1.00 79.50 166 THR A CA 1
ATOM 1312 C C . THR A 1 166 ? -27.810 7.150 8.973 1.00 79.50 166 THR A C 1
ATOM 1314 O O . THR A 1 166 ? -26.952 7.501 8.165 1.00 79.50 166 THR A O 1
ATOM 1317 N N . SER A 1 167 ? -29.067 6.920 8.594 1.00 74.50 167 SER A N 1
ATOM 1318 C CA . SER A 1 167 ? -29.511 7.074 7.197 1.00 74.50 167 SER A CA 1
ATOM 1319 C C . SER A 1 167 ? -29.583 8.533 6.724 1.00 74.50 167 SER A C 1
ATOM 1321 O O . SER A 1 167 ? -29.619 8.795 5.524 1.00 74.50 167 SER A O 1
ATOM 1323 N N . ARG A 1 168 ? -29.600 9.499 7.653 1.00 81.44 168 ARG A N 1
ATOM 1324 C CA . ARG A 1 168 ? -29.641 10.943 7.381 1.00 81.44 168 ARG A CA 1
ATOM 1325 C C . ARG A 1 168 ? -28.945 11.729 8.484 1.00 81.44 168 ARG A C 1
ATOM 1327 O O . ARG A 1 168 ? -28.819 11.244 9.602 1.00 81.44 168 ARG A O 1
ATOM 1334 N N . LYS A 1 169 ? -28.622 12.998 8.217 1.00 83.69 169 LYS A N 1
ATOM 1335 C CA . LYS A 1 169 ? -28.182 13.917 9.276 1.00 83.69 169 LYS A CA 1
ATOM 1336 C C . LYS A 1 169 ? -29.259 14.051 10.355 1.00 83.69 169 LYS A C 1
ATOM 1338 O O . LYS A 1 169 ? -30.424 14.337 10.057 1.00 83.69 169 LYS A O 1
ATOM 1343 N N . LEU A 1 170 ? -28.842 13.861 11.599 1.00 83.00 170 LEU A N 1
ATOM 1344 C CA . LEU A 1 170 ? -29.668 14.083 12.777 1.00 83.00 170 LEU A CA 1
ATOM 1345 C C . LEU A 1 170 ? -29.707 15.561 13.163 1.00 83.00 170 LEU A C 1
ATOM 1347 O O . LEU A 1 170 ? -28.753 16.312 12.956 1.00 83.00 170 LEU A O 1
ATOM 1351 N N . THR A 1 171 ? -30.818 15.962 13.766 1.00 83.88 171 THR A N 1
ATOM 1352 C CA . THR A 1 171 ? -30.954 17.252 14.441 1.00 83.88 171 THR A CA 1
ATOM 1353 C C . THR A 1 171 ? -30.248 17.236 15.800 1.00 83.88 171 THR A C 1
ATOM 1355 O O . THR A 1 171 ? -29.966 16.183 16.374 1.00 83.88 171 THR A O 1
ATOM 1358 N N . VAL A 1 172 ? -29.977 18.421 16.353 1.00 79.88 172 VAL A N 1
ATOM 1359 C CA . VAL A 1 172 ? -29.313 18.568 17.660 1.00 79.88 172 VAL A CA 1
ATOM 1360 C C . VAL A 1 172 ? -30.067 17.850 18.784 1.00 79.88 172 VAL A C 1
ATOM 1362 O O . VAL A 1 172 ? -29.445 17.210 19.632 1.00 79.88 172 VAL A O 1
ATOM 1365 N N . SER A 1 173 ? -31.400 17.929 18.800 1.00 79.75 173 SER A N 1
ATOM 1366 C CA . SER A 1 173 ? -32.226 17.273 19.821 1.00 79.75 173 SER A CA 1
ATOM 1367 C C . SER A 1 173 ? -32.164 15.747 19.723 1.00 79.75 173 SER A C 1
ATOM 1369 O O . SER A 1 173 ? -32.082 15.078 20.750 1.00 79.75 173 SER A O 1
ATOM 1371 N N . GLU A 1 174 ? -32.128 15.197 18.508 1.00 83.00 174 GLU A N 1
ATOM 1372 C CA . GLU A 1 174 ? -31.990 13.756 18.268 1.00 83.00 174 GLU A CA 1
ATOM 1373 C C . GLU A 1 174 ? -30.627 13.233 18.737 1.00 83.00 174 GLU A C 1
ATOM 1375 O O . GLU A 1 174 ? -30.564 12.221 19.431 1.00 83.00 174 GLU A O 1
ATOM 1380 N N . MET A 1 175 ? -29.539 13.957 18.448 1.00 82.69 175 MET A N 1
ATOM 1381 C CA . MET A 1 175 ? -28.191 13.589 18.906 1.00 82.69 175 MET A CA 1
ATOM 1382 C C . MET A 1 175 ? -28.073 13.610 20.437 1.00 82.69 175 MET A C 1
ATOM 1384 O O . MET A 1 175 ? -27.468 12.714 21.029 1.00 82.69 175 MET A O 1
ATOM 1388 N N . LYS A 1 176 ? -28.702 14.591 21.099 1.00 79.19 176 LYS A N 1
ATOM 1389 C CA . LYS A 1 176 ? -28.801 14.631 22.568 1.00 79.19 176 LYS A CA 1
ATOM 1390 C C . LYS A 1 176 ? -29.610 13.455 23.120 1.00 79.19 176 LYS A C 1
ATOM 1392 O O . LYS A 1 176 ? -29.223 12.877 24.134 1.00 79.19 176 LYS A O 1
ATOM 1397 N N . GLY A 1 177 ? -30.702 13.089 22.447 1.00 78.25 177 GLY A N 1
ATOM 1398 C CA . GLY A 1 177 ? -31.516 11.923 22.791 1.00 78.25 177 GLY A CA 1
ATOM 1399 C C . GLY A 1 177 ? -30.701 10.630 22.791 1.00 78.25 177 GLY A C 1
ATOM 1400 O O . GLY A 1 177 ? -30.703 9.917 23.791 1.00 78.25 177 GLY A O 1
ATOM 1401 N N . ILE A 1 178 ? -29.921 10.395 21.731 1.00 76.12 178 ILE A N 1
ATOM 1402 C CA . ILE A 1 178 ? -29.036 9.224 21.611 1.00 76.12 178 ILE A CA 1
ATOM 1403 C C . ILE A 1 178 ? -27.992 9.197 22.729 1.00 76.12 178 ILE A C 1
ATOM 1405 O O . ILE A 1 178 ? -27.767 8.161 23.349 1.00 76.12 178 ILE A O 1
ATOM 1409 N N . LYS A 1 179 ? -27.367 10.339 23.036 1.00 76.50 179 LYS A N 1
ATOM 1410 C CA . LYS A 1 179 ? -26.380 10.411 24.121 1.00 76.50 179 LYS A CA 1
ATOM 1411 C C . LYS A 1 179 ? -26.974 10.017 25.476 1.00 76.50 179 LYS A C 1
ATOM 1413 O O . LYS A 1 179 ? -26.315 9.328 26.254 1.00 76.50 179 LYS A O 1
ATOM 1418 N N . LYS A 1 180 ? -28.210 10.445 25.751 1.00 74.69 180 LYS A N 1
ATOM 1419 C CA . LYS A 1 180 ? -28.938 10.081 26.971 1.00 74.69 180 LYS A CA 1
ATOM 1420 C C . LYS A 1 180 ? -29.294 8.592 26.996 1.00 74.69 180 LYS A C 1
ATOM 1422 O O . LYS A 1 180 ? -29.154 7.967 28.039 1.00 74.69 180 LYS A O 1
ATOM 1427 N N . GLU A 1 181 ? -29.730 8.040 25.865 1.00 71.38 181 GLU A N 1
ATOM 1428 C CA . GLU A 1 181 ? -30.101 6.625 25.720 1.00 71.38 181 GLU A CA 1
ATOM 1429 C C . GLU A 1 181 ? -28.903 5.685 25.909 1.00 71.38 181 GLU A C 1
ATOM 1431 O O . GLU A 1 181 ? -29.010 4.680 26.604 1.00 71.38 181 GLU A O 1
ATOM 1436 N N . LEU A 1 182 ? -27.740 6.038 25.357 1.00 68.50 182 LEU A N 1
ATOM 1437 C CA . LEU A 1 182 ? -26.528 5.220 25.448 1.00 68.50 182 LEU A CA 1
ATOM 1438 C C . LEU A 1 182 ? -25.798 5.335 26.801 1.00 68.50 182 LEU A C 1
ATOM 1440 O O . LEU A 1 182 ? -24.816 4.629 27.018 1.00 68.50 182 LEU A O 1
ATOM 1444 N N . VAL A 1 183 ? -26.257 6.211 27.708 1.00 62.56 183 VAL A N 1
ATOM 1445 C CA . VAL A 1 183 ? -25.684 6.443 29.054 1.00 62.56 183 VAL A CA 1
ATOM 1446 C C . VAL A 1 183 ? -24.160 6.660 29.014 1.00 62.56 183 VAL A C 1
ATOM 1448 O O . VAL A 1 183 ? -23.407 6.222 29.884 1.00 62.56 183 VAL A O 1
ATOM 1451 N N . VAL A 1 184 ? -23.672 7.342 27.976 1.00 61.94 184 VAL A N 1
ATOM 1452 C CA . VAL A 1 184 ? -22.231 7.521 27.759 1.00 61.94 184 VAL A CA 1
ATOM 1453 C C . VAL A 1 184 ? -21.742 8.762 28.491 1.00 61.94 184 VAL A C 1
ATOM 1455 O O . VAL A 1 184 ? -21.969 9.894 28.052 1.00 61.94 184 VAL A O 1
ATOM 1458 N N . SER A 1 185 ? -21.048 8.558 29.610 1.00 56.59 185 SER A N 1
ATOM 1459 C CA . SER A 1 185 ? -20.309 9.631 30.278 1.00 56.59 185 SER A CA 1
ATOM 1460 C C . SER A 1 185 ? -18.872 9.674 29.746 1.00 56.59 185 SER A C 1
ATOM 1462 O O . SER A 1 185 ? -18.229 8.637 29.603 1.00 56.59 185 SER A O 1
ATOM 1464 N N . LYS A 1 186 ? -18.380 10.877 29.417 1.00 65.44 186 LYS A N 1
ATOM 1465 C CA . LYS A 1 186 ? -16.984 11.179 29.022 1.00 65.44 186 LYS A CA 1
ATOM 1466 C C . LYS A 1 186 ? -16.467 10.648 27.673 1.00 65.44 186 LYS A C 1
ATOM 1468 O O . LYS A 1 186 ? -15.321 10.929 27.340 1.00 65.44 186 LYS A O 1
ATOM 1473 N N . LYS A 1 187 ? -17.278 9.954 26.869 1.00 73.62 187 LYS A N 1
ATOM 1474 C CA . LYS A 1 187 ? -16.906 9.582 25.488 1.00 73.62 187 LYS A CA 1
ATOM 1475 C C . LYS A 1 187 ? -17.425 10.590 24.463 1.00 73.62 187 LYS A C 1
ATOM 1477 O O . LYS A 1 187 ? -18.499 11.173 24.640 1.00 73.62 187 LYS A O 1
ATOM 1482 N N . VAL A 1 188 ? -16.681 10.761 23.373 1.00 78.31 188 VAL A N 1
ATOM 1483 C CA . VAL A 1 188 ? -17.102 11.546 22.204 1.00 78.31 188 VAL A CA 1
ATOM 1484 C C . VAL A 1 188 ? -18.040 10.701 21.346 1.00 78.31 188 VAL A C 1
ATOM 1486 O O . VAL A 1 188 ? -17.677 9.603 20.938 1.00 78.31 188 VAL A O 1
ATOM 1489 N N . LEU A 1 189 ? -19.233 11.202 21.027 1.00 84.31 189 LEU A N 1
ATOM 1490 C CA . LEU A 1 189 ? -20.095 10.573 20.024 1.00 84.31 189 LEU A CA 1
ATOM 1491 C C . LEU A 1 189 ? -19.779 11.157 18.645 1.00 84.31 189 LEU A C 1
ATOM 1493 O O . LEU A 1 189 ? -19.861 12.370 18.459 1.00 84.31 189 LEU A O 1
ATOM 1497 N N . GLN A 1 190 ? -19.451 10.299 17.686 1.00 85.44 190 GLN A N 1
ATOM 1498 C CA . GLN A 1 190 ? -19.122 10.647 16.306 1.00 85.44 190 GLN A CA 1
ATOM 1499 C C . GLN A 1 190 ? -20.240 10.184 15.371 1.00 85.44 190 GLN A C 1
ATOM 1501 O O . GLN A 1 190 ? -20.528 8.989 15.294 1.00 85.44 190 GLN A O 1
ATOM 1506 N N . PHE A 1 191 ? -20.861 11.108 14.641 1.00 84.81 191 PHE A N 1
ATOM 1507 C CA . PHE A 1 191 ? -22.013 10.810 13.789 1.00 84.81 191 PHE A CA 1
ATOM 1508 C C . PHE A 1 191 ? -21.633 10.775 12.306 1.00 84.81 191 PHE A C 1
ATOM 1510 O O . PHE A 1 191 ? -21.113 11.748 11.755 1.00 84.81 191 PHE A O 1
ATOM 1517 N N . TYR A 1 192 ? -21.966 9.666 11.648 1.00 82.69 192 TYR A N 1
ATOM 1518 C CA . TYR A 1 192 ? -21.710 9.390 10.235 1.00 82.69 192 TYR A CA 1
ATOM 1519 C C . TYR A 1 192 ? -23.023 9.179 9.470 1.00 82.69 192 TYR A C 1
ATOM 1521 O O . TYR A 1 192 ? -24.041 8.775 10.043 1.00 82.69 192 TYR A O 1
ATOM 1529 N N . ILE A 1 193 ? -22.998 9.438 8.160 1.00 75.56 193 ILE A N 1
ATOM 1530 C CA . ILE A 1 193 ? -24.098 9.081 7.253 1.00 75.56 193 ILE A CA 1
ATOM 1531 C C . ILE A 1 193 ? -23.745 7.759 6.579 1.00 75.56 193 ILE A C 1
ATOM 1533 O O . ILE A 1 193 ? -22.667 7.620 6.006 1.00 75.56 193 ILE A O 1
ATOM 1537 N N . LEU A 1 194 ? -24.659 6.797 6.643 1.00 65.25 194 LEU A N 1
ATOM 1538 C CA . LEU A 1 194 ? -24.516 5.496 6.006 1.00 65.25 194 LEU A CA 1
ATOM 1539 C C . LEU A 1 194 ? -24.427 5.650 4.477 1.00 65.25 194 LEU A C 1
ATOM 1541 O O . LEU A 1 194 ? -25.253 6.332 3.874 1.00 65.25 194 LEU A O 1
ATOM 1545 N N . GLY A 1 195 ? -23.449 4.995 3.849 1.00 48.41 195 GLY A N 1
ATOM 1546 C CA . GLY A 1 195 ? -23.327 4.943 2.385 1.00 48.41 195 GLY A CA 1
ATOM 1547 C C . GLY A 1 195 ? -22.705 6.179 1.728 1.00 48.41 195 GLY A C 1
ATOM 1548 O O . GLY A 1 195 ? -22.685 6.260 0.503 1.00 48.41 195 GLY A O 1
ATOM 1549 N N . ILE A 1 196 ? -22.187 7.129 2.510 1.00 48.12 196 ILE A N 1
ATOM 1550 C CA . ILE A 1 196 ? -21.282 8.158 1.995 1.00 48.12 196 ILE A CA 1
ATOM 1551 C C . ILE A 1 196 ? -19.864 7.712 2.352 1.00 48.12 196 ILE A C 1
ATOM 1553 O O . ILE A 1 196 ? -19.545 7.626 3.536 1.00 48.12 196 ILE A O 1
ATOM 1557 N N . ASP A 1 197 ? -19.036 7.436 1.339 1.00 42.41 197 ASP A N 1
ATOM 1558 C CA . ASP A 1 197 ? -17.598 7.140 1.462 1.00 42.41 197 ASP A CA 1
ATOM 1559 C C . ASP A 1 197 ? -16.842 8.383 1.953 1.00 42.41 197 ASP A C 1
ATOM 1561 O O . ASP A 1 197 ? -16.115 9.052 1.219 1.00 42.41 197 ASP A O 1
ATOM 1565 N N . ASN A 1 198 ? -17.082 8.767 3.199 1.00 50.53 198 ASN A N 1
ATOM 1566 C CA . ASN A 1 198 ? -16.375 9.842 3.855 1.00 50.53 198 ASN A CA 1
ATOM 1567 C C . ASN A 1 198 ? -15.930 9.326 5.217 1.00 50.53 198 ASN A C 1
ATOM 1569 O O . ASN A 1 198 ? -16.753 9.100 6.103 1.00 50.53 198 ASN A O 1
ATOM 1573 N N . ASP A 1 199 ? -14.617 9.184 5.381 1.00 60.00 199 ASP A N 1
ATOM 1574 C CA . ASP A 1 199 ? -13.978 8.790 6.643 1.00 60.00 199 ASP A CA 1
ATOM 1575 C C . ASP A 1 199 ? -14.180 9.830 7.763 1.00 60.00 199 ASP A C 1
ATOM 1577 O O . ASP A 1 199 ? -13.721 9.640 8.887 1.00 60.00 199 ASP A O 1
ATOM 1581 N N . ASN A 1 200 ? -14.874 10.937 7.475 1.00 68.75 200 ASN A N 1
ATOM 1582 C CA . ASN A 1 200 ? -15.079 12.043 8.394 1.00 68.75 200 ASN A CA 1
ATOM 1583 C C . ASN A 1 200 ? -16.522 12.082 8.930 1.00 68.75 200 ASN A C 1
ATOM 1585 O O . ASN A 1 200 ? -17.473 12.094 8.136 1.00 68.75 200 ASN A O 1
ATOM 1589 N N . PRO A 1 201 ? -16.713 12.186 10.258 1.00 77.88 201 PRO A N 1
ATOM 1590 C CA . PRO A 1 201 ? -18.030 12.385 10.846 1.00 77.88 201 PRO A CA 1
ATOM 1591 C C . PRO A 1 201 ? -18.591 13.745 10.424 1.00 77.88 201 PRO A C 1
ATOM 1593 O O . PRO A 1 201 ? -17.863 14.731 10.315 1.00 77.88 201 PRO A O 1
ATOM 1596 N N . TYR A 1 202 ? -19.905 13.836 10.220 1.00 80.38 202 TYR A N 1
ATOM 1597 C CA . TYR A 1 202 ? -20.549 15.123 9.940 1.00 80.38 202 TYR A CA 1
ATOM 1598 C C . TYR A 1 202 ? -20.786 15.936 11.219 1.00 80.38 202 TYR A C 1
ATOM 1600 O O . TYR A 1 202 ? -20.970 17.152 11.144 1.00 80.38 202 TYR A O 1
ATOM 1608 N N . ALA A 1 203 ? -20.809 15.280 12.382 1.00 83.12 203 ALA A N 1
ATOM 1609 C CA . ALA A 1 203 ? -20.918 15.935 13.677 1.00 83.12 203 ALA A CA 1
ATOM 1610 C C . ALA A 1 203 ? -20.221 15.134 14.785 1.00 83.12 203 ALA A C 1
ATOM 1612 O O . ALA A 1 203 ? -20.202 13.904 14.744 1.00 83.12 203 ALA A O 1
ATOM 1613 N N . SER A 1 204 ? -19.716 15.839 15.797 1.00 83.19 204 SER A N 1
ATOM 1614 C CA . SER A 1 204 ? -19.188 15.255 17.035 1.00 83.19 204 SER A CA 1
ATOM 1615 C C . SER A 1 204 ? -19.874 15.876 18.244 1.00 83.19 204 SER A C 1
ATOM 1617 O O . SER A 1 204 ? -20.019 17.096 18.306 1.00 83.19 204 SER A O 1
ATOM 1619 N N . LEU A 1 205 ? -20.262 15.058 19.219 1.00 81.75 205 LEU A N 1
ATOM 1620 C CA . LEU A 1 205 ? -20.853 15.503 20.478 1.00 81.75 205 LEU A CA 1
ATOM 1621 C C . LEU A 1 205 ? -19.986 15.038 21.649 1.00 81.75 205 LEU A C 1
ATOM 1623 O O . LEU A 1 205 ? -19.925 13.847 21.953 1.00 81.75 205 LEU A O 1
ATOM 1627 N N . TYR A 1 206 ? -19.361 15.988 22.335 1.00 79.12 206 TYR A N 1
ATOM 1628 C CA . TYR A 1 206 ? -18.573 15.754 23.540 1.00 79.12 206 TYR A CA 1
ATOM 1629 C C . TYR A 1 206 ? -19.150 16.591 24.676 1.00 79.12 206 TYR A C 1
ATOM 1631 O O . TYR A 1 206 ? -19.350 17.783 24.504 1.00 79.12 206 TYR A O 1
ATOM 1639 N N . GLU A 1 207 ? -19.468 15.968 25.815 1.00 74.19 207 GLU A N 1
ATOM 1640 C CA . GLU A 1 207 ? -20.110 16.664 26.950 1.00 74.19 207 GLU A CA 1
ATOM 1641 C C . GLU A 1 207 ? -21.298 17.552 26.513 1.00 74.19 207 GLU A C 1
ATOM 1643 O O . GLU A 1 207 ? -22.326 17.010 26.088 1.00 74.19 207 GLU A O 1
ATOM 1648 N N . THR A 1 208 ? -21.164 18.873 26.564 1.00 69.56 208 THR A N 1
ATOM 1649 C CA . THR A 1 208 ? -22.177 19.845 26.128 1.00 69.56 208 THR A CA 1
ATOM 1650 C C . THR A 1 208 ? -21.801 20.587 24.841 1.00 69.56 208 THR A C 1
ATOM 1652 O O . THR A 1 208 ? -22.484 21.529 24.443 1.00 69.56 208 THR A O 1
ATOM 1655 N N . GLN A 1 209 ? -20.743 20.160 24.158 1.00 72.50 209 GLN A N 1
ATOM 1656 C CA . GLN A 1 209 ? -20.240 20.767 22.933 1.00 72.50 209 GLN A CA 1
ATOM 1657 C C . GLN A 1 209 ? -20.609 19.912 21.719 1.00 72.50 209 GLN A C 1
ATOM 1659 O O . GLN A 1 209 ? -20.249 18.735 21.625 1.00 72.50 209 GLN A O 1
ATOM 1664 N N . LEU A 1 210 ? -21.323 20.520 20.770 1.00 79.25 210 LEU A N 1
ATOM 1665 C CA . LEU A 1 210 ? -21.583 19.945 19.454 1.00 79.25 210 LEU A CA 1
ATOM 1666 C C . LEU A 1 210 ? -20.747 20.663 18.399 1.00 79.25 210 LEU A C 1
ATOM 1668 O O . LEU A 1 210 ? -20.816 21.885 18.251 1.00 79.25 210 LEU A O 1
ATOM 1672 N N . ILE A 1 211 ? -20.015 19.876 17.623 1.00 75.25 211 ILE A N 1
ATOM 1673 C CA . ILE A 1 211 ? -19.182 20.340 16.520 1.00 75.25 211 ILE A CA 1
ATOM 1674 C C . ILE A 1 211 ? -19.812 19.838 15.223 1.00 75.25 211 ILE A C 1
ATOM 1676 O O . ILE A 1 211 ? -19.899 18.631 15.015 1.00 75.25 211 ILE A O 1
ATOM 1680 N N . GLU A 1 212 ? -20.261 20.747 14.354 1.00 74.88 212 GLU A N 1
ATOM 1681 C CA . GLU A 1 212 ? -20.742 20.408 13.009 1.00 74.88 212 GLU A CA 1
ATOM 1682 C C . GLU A 1 212 ? -19.604 20.545 11.989 1.00 74.88 212 GLU A C 1
ATOM 1684 O O . GLU A 1 212 ? -19.180 21.651 11.621 1.00 74.88 212 GLU A O 1
ATOM 1689 N N . HIS A 1 213 ? -19.122 19.407 11.495 1.00 65.88 213 HIS A N 1
ATOM 1690 C CA . HIS A 1 213 ? -18.014 19.345 10.547 1.00 65.88 213 HIS A CA 1
ATOM 1691 C C . HIS A 1 213 ? -18.464 19.784 9.147 1.00 65.88 213 HIS A C 1
ATOM 1693 O O . HIS A 1 213 ? -19.562 19.470 8.682 1.00 65.88 213 HIS A O 1
ATOM 1699 N N . GLY A 1 214 ? -17.622 20.572 8.475 1.00 59.25 214 GLY A N 1
ATOM 1700 C CA . GLY A 1 214 ? -17.901 21.157 7.154 1.00 59.25 214 GLY A CA 1
ATOM 1701 C C . GLY A 1 214 ? -18.549 22.549 7.168 1.00 59.25 214 GLY A C 1
ATOM 1702 O O . GLY A 1 214 ? -18.514 23.232 6.150 1.00 59.25 214 GLY A O 1
ATOM 1703 N N . LYS A 1 215 ? -19.085 23.012 8.308 1.00 55.47 215 LYS A N 1
ATOM 1704 C CA . LYS A 1 215 ? -19.528 24.412 8.495 1.00 55.47 215 LYS A CA 1
ATOM 1705 C C . LYS A 1 215 ? -18.657 25.209 9.470 1.00 55.47 215 LYS A C 1
ATOM 1707 O O . LYS A 1 215 ? -18.862 26.410 9.603 1.00 55.47 215 LYS A O 1
ATOM 1712 N N . GLY A 1 216 ? -17.721 24.551 10.163 1.00 48.03 216 GLY A N 1
ATOM 1713 C CA . GLY A 1 216 ? -16.860 25.179 11.173 1.00 48.03 216 GLY A CA 1
ATOM 1714 C C . GLY A 1 216 ? -17.631 25.728 12.377 1.00 48.03 216 GLY A C 1
ATOM 1715 O O . GLY A 1 216 ? -17.155 26.639 13.047 1.00 48.03 216 GLY A O 1
ATOM 1716 N N . LYS A 1 217 ? -18.847 25.223 12.627 1.00 55.25 217 LYS A N 1
ATOM 1717 C CA . LYS A 1 217 ? -19.747 25.749 13.653 1.00 55.25 217 LYS A CA 1
ATOM 1718 C C . LYS A 1 217 ? -19.649 24.898 14.915 1.00 55.25 217 LYS A C 1
ATOM 1720 O O . LYS A 1 217 ? -19.975 23.712 14.893 1.00 55.25 217 LYS A O 1
ATOM 1725 N N . ILE A 1 218 ? -19.239 25.532 16.008 1.00 60.41 218 ILE A N 1
ATOM 1726 C CA . ILE A 1 218 ? -19.243 24.958 17.355 1.00 60.41 218 ILE A CA 1
ATOM 1727 C C . ILE A 1 218 ? -20.448 25.543 18.088 1.00 60.41 218 ILE A C 1
ATOM 1729 O O . ILE A 1 218 ? -20.661 26.755 18.073 1.00 60.41 218 ILE A O 1
ATOM 1733 N N . THR A 1 219 ? -21.269 24.679 18.676 1.00 67.81 219 THR A N 1
ATOM 1734 C CA . THR A 1 219 ? -22.419 25.079 19.490 1.00 67.81 219 THR A CA 1
ATOM 1735 C C . THR A 1 219 ? -22.235 24.511 20.889 1.00 67.81 219 THR A C 1
ATOM 1737 O O . THR A 1 219 ? -22.189 23.293 21.057 1.00 67.81 219 THR A O 1
ATOM 1740 N N . GLU A 1 220 ? -22.130 25.390 21.882 1.00 58.38 220 GLU A N 1
ATOM 1741 C CA . GLU A 1 220 ? -22.103 25.013 23.295 1.00 58.38 220 GLU A CA 1
ATOM 1742 C C . GLU A 1 220 ? -23.517 25.064 23.871 1.00 58.38 220 GLU A C 1
ATOM 1744 O O . GLU A 1 220 ? -24.316 25.942 23.528 1.00 58.38 220 GLU A O 1
ATOM 1749 N N . PHE A 1 221 ? -23.842 24.109 24.734 1.00 62.38 221 PHE A N 1
ATOM 1750 C CA . PHE A 1 221 ? -25.114 24.071 25.441 1.00 62.38 221 PHE A CA 1
ATOM 1751 C C . PHE A 1 221 ? -24.884 24.258 26.941 1.00 62.38 221 PHE A C 1
ATOM 1753 O O . PHE A 1 221 ? -23.963 23.674 27.503 1.00 62.38 221 PHE A O 1
ATOM 1760 N N . ASN A 1 222 ? -25.764 25.016 27.591 1.00 50.97 222 ASN A N 1
ATOM 1761 C CA . ASN A 1 222 ? -25.923 24.935 29.040 1.00 50.97 222 ASN A CA 1
ATOM 1762 C C . ASN A 1 222 ? -26.852 23.750 29.352 1.00 50.97 222 ASN A C 1
ATOM 1764 O O . ASN A 1 222 ? -27.773 23.491 28.567 1.00 50.97 222 ASN A O 1
ATOM 1768 N N . GLU A 1 223 ? -26.556 23.013 30.426 1.00 48.44 223 GLU A N 1
ATOM 1769 C CA . GLU A 1 223 ? -27.388 21.903 30.925 1.00 48.44 223 GLU A CA 1
ATOM 1770 C C . GLU A 1 223 ? -28.837 22.321 31.207 1.00 48.44 223 GLU A C 1
ATOM 1772 O O . GLU A 1 223 ? -29.055 23.457 31.693 1.00 48.44 223 GLU A O 1
#